Protein AF-A0A9W8J2U6-F1 (afdb_monomer_lite)

pLDDT: mean 87.07, std 14.56, range [34.88, 97.56]

Sequence (262 aa):
MNTYRDLSFVVPAQVRQVQDIKKTFIYADSLAVATKIENFLYGCCPDNLRYTGFIRPYSAAFSVTYRTNVMDHFRRGTVRVLICTDAAGMGCNIPDIDVMVQWKLPSSVSSWVQRAGCAARDPDRAGLAVLLAERSVYEADLVKHMEVLAASNEETGGSSGKPKKGGVRQSPTYPKATKEYAKARGALRGGYDKNNDNSNERVDVPLDLAALDEGLYTLVQTGTCRREVLTNIFKNSPPEPTVPCCDNCDATLLELTHPERR

Structure (mmCIF, N/CA/C/O backbone):
data_AF-A0A9W8J2U6-F1
#
_entry.id   AF-A0A9W8J2U6-F1
#
loop_
_atom_site.group_PDB
_atom_site.id
_atom_site.type_symbol
_atom_site.label_atom_id
_atom_site.label_alt_id
_atom_site.label_comp_id
_atom_site.label_asym_id
_atom_site.label_entity_id
_atom_site.label_seq_id
_atom_site.pdbx_PDB_ins_code
_atom_site.Cartn_x
_atom_site.Cartn_y
_atom_site.Cartn_z
_atom_site.occupancy
_atom_site.B_iso_or_equiv
_atom_site.auth_seq_id
_atom_site.auth_comp_id
_atom_site.auth_asym_id
_atom_site.auth_atom_id
_atom_site.pdbx_PDB_model_num
ATOM 1 N N . MET A 1 1 ? -4.029 8.736 -8.428 1.00 59.59 1 MET A N 1
ATOM 2 C CA . MET A 1 1 ? -5.025 8.050 -7.574 1.00 59.59 1 MET A CA 1
ATOM 3 C C . MET A 1 1 ? -5.834 9.128 -6.853 1.00 59.59 1 MET A C 1
ATOM 5 O O . MET A 1 1 ? -5.339 9.711 -5.897 1.00 59.59 1 MET A O 1
ATOM 9 N N . ASN A 1 2 ? -7.005 9.507 -7.385 1.00 58.88 2 ASN A N 1
ATOM 10 C CA . ASN A 1 2 ? -7.753 10.690 -6.903 1.00 58.88 2 ASN A CA 1
ATOM 11 C C . ASN A 1 2 ? -8.916 10.340 -5.964 1.00 58.88 2 ASN A C 1
ATOM 13 O O . ASN A 1 2 ? -9.562 11.232 -5.421 1.00 58.88 2 ASN A O 1
ATOM 17 N N . THR A 1 3 ? -9.174 9.050 -5.759 1.00 81.75 3 THR A N 1
ATOM 18 C CA . THR A 1 3 ? -10.225 8.550 -4.873 1.00 81.75 3 THR A CA 1
ATOM 19 C C . THR A 1 3 ? -9.623 7.577 -3.873 1.00 81.75 3 THR A C 1
ATOM 21 O O . THR A 1 3 ? -8.764 6.790 -4.250 1.00 81.75 3 THR A O 1
ATOM 24 N N . TYR A 1 4 ? -10.120 7.561 -2.638 1.00 92.50 4 TYR A N 1
ATOM 25 C CA . TYR A 1 4 ? -9.707 6.607 -1.596 1.00 92.50 4 TYR A CA 1
ATOM 26 C C . TYR A 1 4 ? -10.311 5.205 -1.768 1.00 92.50 4 TYR A C 1
ATOM 28 O O . TYR A 1 4 ? -10.160 4.358 -0.898 1.00 92.50 4 TYR A O 1
ATOM 36 N N . ARG A 1 5 ? -10.980 4.951 -2.898 1.00 92.00 5 ARG A N 1
ATOM 37 C CA . ARG A 1 5 ? -11.695 3.706 -3.204 1.00 92.00 5 ARG A CA 1
ATOM 38 C C . ARG A 1 5 ? -10.830 2.453 -3.116 1.00 92.00 5 ARG A C 1
ATOM 40 O O . ARG A 1 5 ? -11.331 1.416 -2.691 1.00 92.00 5 ARG A O 1
ATOM 47 N N . ASP A 1 6 ? -9.544 2.574 -3.425 1.00 92.56 6 ASP A N 1
ATOM 48 C CA . ASP A 1 6 ? -8.584 1.472 -3.327 1.00 92.56 6 ASP A CA 1
ATOM 49 C C . ASP A 1 6 ? -8.323 1.023 -1.876 1.00 92.56 6 ASP A C 1
ATOM 51 O O . ASP A 1 6 ? -7.716 -0.012 -1.653 1.00 92.56 6 ASP A O 1
ATOM 55 N N . LEU A 1 7 ? -8.819 1.766 -0.878 1.00 95.25 7 LEU A N 1
ATOM 56 C CA . LEU A 1 7 ? -8.807 1.384 0.539 1.00 95.25 7 LEU A CA 1
ATOM 57 C C . LEU A 1 7 ? -10.123 0.746 1.007 1.00 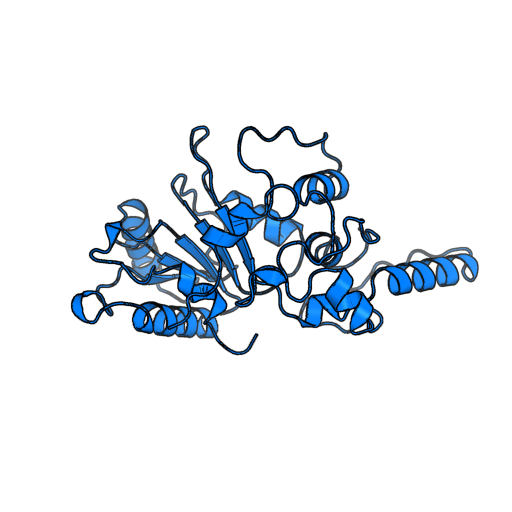95.25 7 LEU A C 1
ATOM 59 O O . LEU A 1 7 ? -10.250 0.423 2.184 1.00 95.25 7 LEU A O 1
ATOM 63 N N . SER A 1 8 ? -11.119 0.579 0.132 1.00 94.00 8 SER A N 1
ATOM 64 C CA . SER A 1 8 ? -12.438 0.048 0.523 1.00 94.00 8 SER A CA 1
ATOM 65 C C . SER A 1 8 ? -12.367 -1.348 1.149 1.00 94.00 8 SER A C 1
ATOM 67 O O . SER A 1 8 ? -13.156 -1.637 2.042 1.00 94.00 8 SER A O 1
ATOM 69 N N . PHE A 1 9 ? -11.382 -2.168 0.767 1.00 94.50 9 PHE A N 1
ATOM 70 C CA . PHE A 1 9 ? -11.160 -3.499 1.341 1.00 94.50 9 PHE A CA 1
ATOM 71 C C . PHE A 1 9 ? -10.816 -3.476 2.844 1.00 94.50 9 PHE A C 1
ATOM 73 O O . PHE A 1 9 ? -10.978 -4.484 3.528 1.00 94.50 9 PHE A O 1
ATOM 80 N N . VAL A 1 10 ? -10.349 -2.338 3.382 1.00 96.00 10 VAL A N 1
ATOM 81 C CA . VAL A 1 10 ? -9.989 -2.204 4.806 1.00 96.00 10 VAL A CA 1
ATOM 82 C C . VAL A 1 10 ? -11.210 -2.374 5.709 1.00 96.00 10 VAL A C 1
ATOM 84 O O . VAL A 1 10 ? -11.094 -2.920 6.803 1.00 96.00 10 VAL A O 1
ATOM 87 N N . VAL A 1 11 ? -12.382 -1.914 5.265 1.00 94.69 11 VAL A N 1
ATOM 88 C CA . VAL A 1 11 ? -13.653 -2.083 5.979 1.00 94.69 11 VAL A CA 1
ATOM 89 C C . VAL A 1 11 ? -14.558 -2.938 5.098 1.00 94.69 11 VAL A C 1
ATOM 91 O O . VAL A 1 11 ? -15.192 -2.366 4.222 1.00 94.69 11 VAL A O 1
ATOM 94 N N . PRO A 1 12 ? -14.655 -4.264 5.297 1.00 90.19 12 PRO A N 1
ATOM 95 C CA . PRO A 1 12 ? -15.428 -5.151 4.419 1.00 90.19 12 PRO A CA 1
ATOM 96 C C . PRO A 1 12 ? -16.919 -4.789 4.327 1.00 90.19 12 PRO A C 1
ATOM 98 O O . PRO A 1 12 ? -17.499 -4.297 5.298 1.00 90.19 12 PRO A O 1
ATOM 101 N N . ALA A 1 13 ? -17.576 -5.068 3.191 1.00 86.38 13 ALA A N 1
ATOM 102 C CA . ALA A 1 13 ? -18.994 -4.706 2.978 1.00 86.38 13 ALA A CA 1
ATOM 103 C C . ALA A 1 13 ? -19.953 -5.341 3.991 1.00 86.38 13 ALA A C 1
ATOM 105 O O . ALA A 1 13 ? -21.010 -4.791 4.289 1.00 86.38 13 ALA A O 1
ATOM 106 N N . GLN A 1 14 ? -19.584 -6.506 4.516 1.00 85.50 14 GLN A N 1
ATOM 107 C CA . GLN A 1 14 ? -20.422 -7.330 5.386 1.00 85.50 14 GLN A CA 1
ATOM 108 C C . GLN A 1 14 ? -20.093 -7.138 6.875 1.00 85.50 14 GLN A C 1
ATOM 110 O O . GLN A 1 14 ? -20.433 -7.997 7.686 1.00 85.50 14 GLN A O 1
ATOM 115 N N . VAL A 1 15 ? -19.427 -6.036 7.242 1.00 91.38 15 VAL A N 1
ATOM 116 C CA . VAL A 1 15 ? -19.082 -5.729 8.636 1.00 91.38 15 VAL A CA 1
ATOM 117 C C . VAL A 1 15 ? -20.346 -5.607 9.499 1.00 91.38 15 VAL A C 1
ATOM 119 O O . VAL A 1 15 ? -21.244 -4.818 9.204 1.00 91.38 15 VAL A O 1
ATOM 122 N N . ARG A 1 16 ? -20.425 -6.391 10.580 1.00 91.44 16 ARG A N 1
ATOM 123 C CA . ARG A 1 16 ? -21.541 -6.360 11.548 1.00 91.44 16 ARG A CA 1
ATOM 124 C C . ARG A 1 16 ? -21.118 -5.718 12.860 1.00 91.44 16 ARG A C 1
ATOM 126 O O . ARG A 1 16 ? -21.908 -5.037 13.509 1.00 91.44 16 ARG A O 1
ATOM 133 N N . GLN A 1 17 ? -19.859 -5.914 13.226 1.00 93.56 17 GLN A N 1
ATOM 134 C CA . GLN A 1 17 ? -19.241 -5.385 14.431 1.00 93.56 17 GLN A CA 1
ATOM 135 C C . GLN A 1 17 ? -17.803 -4.955 14.143 1.00 93.56 17 GLN A C 1
ATOM 137 O O . GLN A 1 17 ? -17.158 -5.427 13.210 1.00 93.56 17 GLN A O 1
ATOM 142 N N . VAL A 1 18 ? -17.270 -4.087 15.001 1.00 93.50 18 VAL A N 1
ATOM 143 C CA . VAL A 1 18 ? -15.900 -3.567 14.886 1.00 93.50 18 VAL A CA 1
ATOM 144 C C . VAL A 1 18 ? -14.860 -4.694 14.804 1.00 93.50 18 VAL A C 1
ATOM 146 O O . VAL A 1 18 ? -13.886 -4.571 14.070 1.00 93.50 18 VAL A O 1
ATOM 149 N N . GLN A 1 19 ? -15.080 -5.813 15.499 1.00 94.12 19 GLN A N 1
ATOM 150 C CA . GLN A 1 19 ? -14.126 -6.925 15.531 1.00 94.12 19 GLN A CA 1
ATOM 151 C C . GLN A 1 19 ? -14.025 -7.723 14.226 1.00 94.12 19 GLN A C 1
ATOM 153 O O . GLN A 1 19 ? -13.044 -8.441 14.051 1.00 94.12 19 GLN A O 1
ATOM 158 N N . ASP A 1 20 ? -14.966 -7.560 13.292 1.00 93.50 20 ASP A N 1
ATOM 159 C CA . ASP A 1 20 ? -14.866 -8.183 11.965 1.00 93.50 20 ASP A CA 1
ATOM 160 C C . ASP A 1 20 ? -13.797 -7.486 11.094 1.00 93.50 20 ASP A C 1
ATOM 162 O O . ASP A 1 20 ? -13.362 -8.016 10.072 1.00 93.50 20 ASP A O 1
ATOM 166 N N . ILE A 1 21 ? -13.359 -6.285 11.491 1.00 95.06 21 ILE A N 1
ATOM 167 C CA . ILE A 1 21 ? -12.344 -5.500 10.787 1.00 95.06 21 ILE A CA 1
ATOM 168 C C . ILE A 1 21 ? -10.960 -5.950 11.246 1.00 95.06 21 ILE A C 1
ATOM 170 O O . ILE A 1 21 ? -10.620 -5.867 12.429 1.00 95.06 21 ILE A O 1
ATOM 174 N N . LYS A 1 22 ? -10.116 -6.381 10.308 1.00 94.50 22 LYS A N 1
ATOM 175 C CA . LYS A 1 22 ? -8.717 -6.737 10.587 1.00 94.50 22 LYS A CA 1
ATOM 176 C C . LYS A 1 22 ? -7.951 -5.555 11.178 1.00 94.50 22 LYS A C 1
ATOM 178 O O . LYS A 1 22 ? -8.167 -4.405 10.783 1.00 94.50 22 LYS A O 1
ATOM 183 N N . LYS A 1 23 ? -7.046 -5.826 12.118 1.00 94.31 23 LYS A N 1
ATOM 184 C CA . LYS A 1 23 ? -6.244 -4.776 12.745 1.00 94.31 23 LYS A CA 1
ATOM 185 C C . LYS A 1 23 ? -5.276 -4.212 11.705 1.00 94.31 23 LYS A C 1
ATOM 187 O O . LYS A 1 23 ? -4.325 -4.876 11.301 1.00 94.31 23 LYS A O 1
ATOM 192 N N . THR A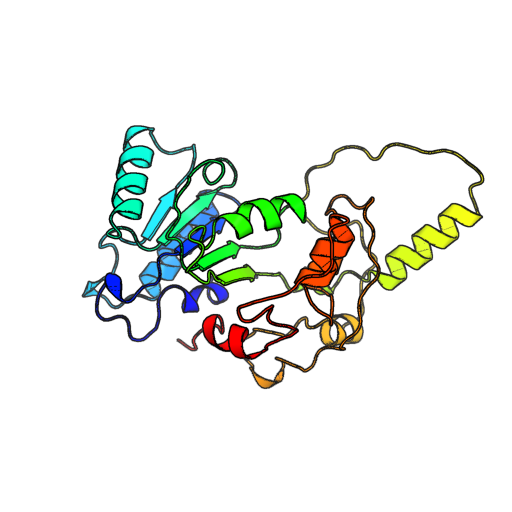 1 24 ? -5.566 -3.002 11.242 1.00 95.50 24 THR A N 1
ATOM 193 C CA . THR A 1 24 ? -4.966 -2.406 10.050 1.00 95.50 24 THR A CA 1
ATOM 194 C C . THR A 1 24 ? -4.193 -1.145 10.397 1.00 95.50 24 THR A C 1
ATOM 196 O O . THR A 1 24 ? -4.659 -0.281 11.142 1.00 95.50 24 THR A O 1
ATOM 199 N N . PHE A 1 25 ? -3.013 -1.021 9.809 1.00 93.31 25 PHE A N 1
ATOM 200 C CA . PHE A 1 25 ? -2.141 0.133 9.941 1.00 93.31 25 PHE A CA 1
ATOM 201 C C . PHE A 1 25 ? -1.959 0.775 8.566 1.00 93.31 25 PHE A C 1
ATOM 203 O O . PHE A 1 25 ? -1.466 0.125 7.652 1.00 93.31 25 PHE A O 1
ATOM 210 N N . ILE A 1 26 ? -2.366 2.032 8.396 1.00 95.50 26 ILE A N 1
ATOM 211 C CA . ILE A 1 26 ? -2.302 2.738 7.110 1.00 95.50 26 ILE A CA 1
ATOM 212 C C . ILE A 1 26 ? -1.280 3.867 7.209 1.00 95.50 26 ILE A C 1
ATOM 214 O O . ILE A 1 26 ? -1.444 4.758 8.034 1.00 95.50 26 ILE A O 1
ATOM 218 N N . TYR A 1 27 ? -0.255 3.875 6.364 1.00 94.56 27 TYR A N 1
ATOM 219 C CA . TYR A 1 27 ? 0.671 5.000 6.235 1.00 94.56 27 TYR A CA 1
ATOM 220 C C . TYR A 1 27 ? 0.160 5.995 5.195 1.00 94.56 27 TYR A C 1
ATOM 222 O O . TYR A 1 27 ? -0.145 5.607 4.071 1.00 94.56 27 TYR A O 1
ATOM 230 N N . ALA A 1 28 ? 0.091 7.272 5.569 1.00 93.62 28 ALA A N 1
ATOM 231 C CA . ALA A 1 28 ? -0.354 8.385 4.742 1.00 93.62 28 ALA A CA 1
ATOM 232 C C . ALA A 1 28 ? 0.657 9.545 4.772 1.00 93.62 28 ALA A C 1
ATOM 234 O O . ALA A 1 28 ? 1.229 9.865 5.811 1.00 93.62 28 ALA A O 1
ATOM 235 N N . ASP A 1 29 ? 0.803 10.252 3.650 1.00 89.81 29 ASP A N 1
ATOM 236 C CA . ASP A 1 29 ? 1.827 11.300 3.481 1.00 89.81 29 ASP A CA 1
ATOM 237 C C . ASP A 1 29 ? 1.632 12.549 4.355 1.00 89.81 29 ASP A C 1
ATOM 239 O O . ASP A 1 29 ? 2.524 13.387 4.478 1.00 89.81 29 ASP A O 1
ATOM 243 N N . SER A 1 30 ? 0.431 12.760 4.893 1.00 91.88 30 SER A N 1
ATOM 244 C CA . SER A 1 30 ? 0.121 13.938 5.706 1.00 91.88 30 SER A CA 1
ATOM 245 C C . SER A 1 30 ? -1.120 13.720 6.558 1.00 91.88 30 SER A C 1
ATOM 247 O O . SER A 1 30 ? -1.974 12.895 6.232 1.00 91.88 30 SER A O 1
ATOM 249 N N . LEU A 1 31 ? -1.266 14.530 7.609 1.00 92.12 31 LEU A N 1
ATOM 250 C CA . LEU A 1 31 ? -2.457 14.503 8.455 1.00 92.12 31 LEU A CA 1
ATOM 251 C C . LEU A 1 31 ? -3.733 14.823 7.659 1.00 92.12 31 LEU A C 1
ATOM 253 O O . LEU A 1 31 ? -4.753 14.174 7.854 1.00 92.12 31 LEU A O 1
ATOM 257 N N . ALA A 1 32 ? -3.663 15.755 6.704 1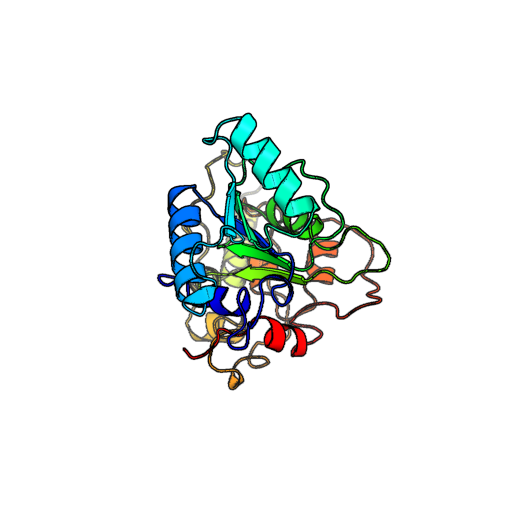.00 93.94 32 ALA A N 1
ATOM 258 C CA . ALA A 1 32 ? -4.797 16.078 5.841 1.00 93.94 32 ALA A CA 1
ATOM 259 C C . ALA A 1 32 ? -5.244 14.876 4.990 1.00 93.94 32 ALA A C 1
ATOM 261 O O . ALA A 1 32 ? -6.439 14.665 4.797 1.00 93.94 32 ALA A O 1
ATOM 262 N N . VAL A 1 33 ? -4.299 14.072 4.488 1.00 94.44 33 VAL A N 1
ATOM 263 C CA . VAL A 1 33 ? -4.617 12.822 3.780 1.00 94.44 33 VAL A CA 1
ATOM 264 C C . VAL A 1 33 ? -5.179 11.788 4.753 1.00 94.44 33 VAL A C 1
ATOM 266 O O . VAL A 1 33 ? -6.181 11.160 4.428 1.00 94.44 33 VAL A O 1
ATOM 269 N N . ALA A 1 34 ? -4.604 11.661 5.952 1.00 95.19 34 ALA A N 1
ATOM 270 C CA . ALA A 1 34 ? -5.087 10.735 6.972 1.00 95.19 34 ALA A CA 1
ATOM 271 C C . ALA A 1 34 ? -6.554 10.999 7.356 1.00 95.19 34 ALA A C 1
ATOM 273 O O . ALA A 1 34 ? -7.358 10.073 7.354 1.00 95.19 34 ALA A O 1
ATOM 274 N N . THR A 1 35 ? -6.935 12.259 7.584 1.00 94.81 35 THR A N 1
ATOM 275 C CA . THR A 1 35 ? -8.329 12.645 7.869 1.00 94.81 35 THR A CA 1
ATOM 276 C C . THR A 1 35 ? -9.267 12.346 6.698 1.00 94.81 35 THR A C 1
ATOM 278 O O . THR A 1 35 ? -10.408 11.931 6.891 1.00 94.81 35 THR A O 1
ATOM 281 N N . LYS A 1 36 ? -8.810 12.523 5.454 1.00 96.38 36 LYS A N 1
ATOM 282 C CA . LYS A 1 36 ? -9.623 12.179 4.279 1.00 96.38 36 LYS A CA 1
ATOM 283 C C . LYS A 1 36 ? -9.813 10.665 4.127 1.00 96.38 36 LYS A C 1
ATOM 285 O O . LYS A 1 36 ? -10.914 10.241 3.782 1.00 96.38 36 LYS A O 1
ATOM 290 N N . ILE A 1 37 ? -8.781 9.868 4.420 1.00 97.00 37 ILE A N 1
ATOM 291 C CA . ILE A 1 37 ? -8.882 8.403 4.484 1.00 97.00 37 ILE A CA 1
ATOM 292 C C . ILE A 1 37 ? -9.862 7.992 5.588 1.00 97.00 37 ILE A C 1
ATOM 294 O O . ILE A 1 37 ? -10.752 7.191 5.326 1.00 97.00 37 ILE A O 1
ATOM 298 N N . GLU A 1 38 ? -9.752 8.571 6.787 1.00 96.75 38 GLU A N 1
ATOM 299 C CA . GLU A 1 38 ? -10.669 8.313 7.908 1.00 96.75 38 GLU A CA 1
ATOM 300 C C . GLU A 1 38 ? -12.129 8.539 7.496 1.00 96.75 38 GLU A C 1
ATOM 302 O O . GLU A 1 38 ? -12.963 7.645 7.643 1.00 96.75 38 GLU A O 1
ATOM 307 N N . ASN A 1 39 ? -12.427 9.704 6.916 1.00 95.81 39 ASN A N 1
ATOM 308 C CA . ASN A 1 39 ? -13.773 10.039 6.456 1.00 95.81 39 ASN A CA 1
ATOM 309 C C . ASN A 1 39 ? -14.280 9.071 5.381 1.00 95.81 39 ASN A C 1
ATOM 311 O O . ASN A 1 39 ? -15.437 8.655 5.425 1.00 95.81 39 ASN A O 1
ATOM 315 N N . PHE A 1 40 ? -13.424 8.688 4.430 1.00 96.06 40 PHE A N 1
ATOM 316 C CA . PHE A 1 40 ? -13.785 7.713 3.405 1.00 96.06 40 PHE A CA 1
ATOM 317 C C . PHE A 1 40 ? -14.114 6.338 4.005 1.00 96.06 40 PHE A C 1
ATOM 319 O O . PHE A 1 40 ? -15.137 5.744 3.658 1.00 96.06 40 PHE A O 1
ATOM 326 N N . LEU A 1 41 ? -13.280 5.840 4.922 1.00 96.19 41 LEU A N 1
ATOM 327 C CA . LEU A 1 41 ? -13.481 4.531 5.539 1.00 96.19 41 LEU A CA 1
ATOM 328 C C . LEU A 1 41 ? -14.730 4.505 6.427 1.00 96.19 41 LEU A C 1
ATOM 330 O O . LEU A 1 41 ? -15.487 3.539 6.368 1.00 96.19 41 LEU A O 1
ATOM 334 N N . TYR A 1 42 ? -15.021 5.578 7.173 1.00 95.62 42 TYR A N 1
ATOM 335 C CA . TYR A 1 42 ? -16.311 5.695 7.863 1.00 95.62 42 TYR A CA 1
ATOM 336 C C . TYR A 1 42 ? -17.489 5.742 6.883 1.00 95.62 42 TYR A C 1
ATOM 338 O O . TYR A 1 42 ? -18.522 5.133 7.149 1.00 95.62 42 TYR A O 1
ATOM 346 N N . GLY A 1 43 ? -17.331 6.366 5.713 1.00 93.62 43 GLY A N 1
ATOM 347 C CA . GLY A 1 43 ? -18.325 6.303 4.638 1.00 93.62 43 GLY A CA 1
ATOM 348 C C . GLY A 1 43 ? -18.640 4.871 4.180 1.00 93.62 43 GLY A C 1
ATOM 349 O O . GLY A 1 43 ? -19.787 4.581 3.842 1.00 93.62 43 GLY A O 1
ATOM 350 N N . CYS A 1 44 ? -17.664 3.960 4.255 1.00 92.75 44 CYS A N 1
ATOM 351 C CA . CYS A 1 44 ? -17.831 2.534 3.951 1.00 92.75 44 CYS A CA 1
ATOM 352 C C . CYS A 1 44 ? -18.521 1.737 5.077 1.00 92.75 44 CYS A C 1
ATOM 354 O O . CYS A 1 44 ? -18.860 0.571 4.887 1.00 92.75 44 CYS A O 1
ATOM 356 N N . CYS A 1 45 ? -18.728 2.322 6.255 1.00 92.50 45 CYS A N 1
ATOM 357 C CA . CYS A 1 45 ? -19.344 1.630 7.385 1.00 92.50 45 CYS A CA 1
ATOM 358 C C . CYS A 1 45 ? -20.877 1.715 7.334 1.00 92.50 45 CYS A C 1
ATOM 360 O O . CYS A 1 45 ? -21.402 2.736 6.874 1.00 92.50 45 CYS A O 1
ATOM 362 N N . PRO A 1 46 ? -21.598 0.713 7.873 1.00 91.50 46 PRO A N 1
ATOM 363 C CA . PRO A 1 46 ? -23.021 0.847 8.166 1.00 91.50 46 PRO A CA 1
ATOM 364 C C . PRO A 1 46 ? -23.245 1.925 9.236 1.00 91.50 46 PRO A C 1
ATOM 366 O O . PRO A 1 46 ? -22.368 2.180 10.069 1.00 91.50 46 PRO A O 1
ATOM 369 N N . ASP A 1 47 ? -24.423 2.553 9.226 1.00 91.25 47 ASP A N 1
ATOM 370 C CA . ASP A 1 47 ? -24.712 3.744 10.038 1.00 91.25 47 ASP A CA 1
ATOM 371 C C . ASP A 1 47 ? -24.470 3.542 11.539 1.00 91.25 47 ASP A C 1
ATOM 373 O O . ASP A 1 47 ? -23.968 4.443 12.207 1.00 91.25 47 ASP A O 1
ATOM 377 N N . ASN A 1 48 ? -24.729 2.342 12.063 1.00 91.31 48 ASN A N 1
ATOM 378 C CA . ASN A 1 48 ? -24.541 2.009 13.477 1.00 91.31 48 ASN A CA 1
ATOM 379 C C . ASN A 1 48 ? -23.069 1.915 13.919 1.00 91.31 48 ASN A C 1
ATOM 381 O O . ASN A 1 48 ? -22.799 1.914 15.118 1.00 91.31 48 ASN A O 1
ATOM 385 N N . LEU A 1 49 ? -22.121 1.802 12.983 1.00 92.25 49 LEU A N 1
ATOM 386 C CA . LEU A 1 49 ? -20.686 1.740 13.281 1.00 92.25 49 LEU A CA 1
ATOM 387 C C . LEU A 1 49 ? -19.964 3.053 12.961 1.00 92.25 49 LEU A C 1
ATOM 389 O O . LEU A 1 49 ? -18.845 3.269 13.438 1.00 92.25 49 LEU A O 1
ATOM 393 N N . ARG A 1 50 ? -20.582 3.950 12.187 1.00 91.94 50 ARG A N 1
ATOM 394 C CA . ARG A 1 50 ? -19.974 5.224 11.789 1.00 91.94 50 ARG A CA 1
ATOM 395 C C . ARG A 1 50 ? -19.563 6.047 13.009 1.00 91.94 50 ARG A C 1
ATOM 397 O O . ARG A 1 50 ? -20.325 6.216 13.953 1.00 91.94 50 ARG A O 1
ATOM 404 N N . TYR A 1 51 ? -18.331 6.551 12.982 1.00 90.50 51 TYR A N 1
ATOM 405 C CA . TYR A 1 51 ? -17.760 7.445 13.995 1.00 90.50 51 TYR A CA 1
ATOM 406 C C . TYR A 1 51 ? -17.737 6.908 15.437 1.00 90.50 51 TYR A C 1
ATOM 408 O O . TYR A 1 51 ? -17.481 7.665 16.371 1.00 90.50 51 TYR A O 1
ATOM 416 N N . THR A 1 52 ? -17.884 5.593 15.630 1.00 92.00 52 THR A N 1
ATOM 417 C CA . THR A 1 52 ? -17.736 4.932 16.946 1.00 92.00 52 THR A CA 1
ATOM 418 C C . THR A 1 52 ? -16.288 4.912 17.452 1.00 92.00 52 THR A C 1
ATOM 420 O O . THR A 1 52 ? -16.023 4.555 18.598 1.00 92.00 52 THR A O 1
ATOM 423 N N . GLY A 1 53 ? -15.334 5.349 16.625 1.00 94.12 53 GLY A N 1
ATOM 424 C CA . GLY A 1 53 ? -13.966 5.629 17.041 1.00 94.12 53 GLY A CA 1
ATOM 425 C C . GLY A 1 53 ? -12.961 4.512 16.811 1.00 94.12 53 GLY A C 1
ATOM 426 O O . GLY A 1 53 ? -11.838 4.633 17.295 1.00 94.12 53 GLY A O 1
ATOM 427 N N . PHE A 1 54 ? -13.326 3.462 16.069 1.00 96.12 54 PHE A N 1
ATOM 428 C CA . PHE A 1 54 ? -12.406 2.370 15.745 1.00 96.12 54 PHE A CA 1
ATOM 429 C C . PHE A 1 54 ? -11.425 2.694 14.605 1.00 96.12 54 PHE A C 1
ATOM 431 O O . PHE A 1 54 ? -10.482 1.933 14.385 1.00 96.12 54 PHE A O 1
ATOM 438 N N . ILE A 1 55 ? -11.634 3.804 13.892 1.00 97.56 55 ILE A N 1
ATOM 439 C CA . ILE A 1 55 ? -10.693 4.381 12.925 1.00 97.56 55 ILE A CA 1
ATOM 440 C C . ILE A 1 55 ? -10.157 5.668 13.533 1.00 97.56 55 ILE A C 1
ATOM 442 O O . ILE A 1 55 ? -10.954 6.523 13.934 1.00 97.56 55 ILE A O 1
ATOM 446 N N . ARG A 1 56 ? -8.830 5.796 13.638 1.00 96.31 56 ARG A N 1
ATOM 447 C CA . ARG A 1 56 ? -8.190 6.982 14.219 1.00 96.31 56 ARG A CA 1
ATOM 448 C C . ARG A 1 56 ? -6.956 7.426 13.430 1.00 96.31 56 ARG A C 1
ATOM 450 O O . ARG A 1 56 ? -6.107 6.588 13.116 1.00 96.31 56 ARG A O 1
ATOM 457 N N . PRO A 1 57 ? -6.807 8.731 13.147 1.00 95.31 57 PRO A N 1
ATOM 458 C CA . PRO A 1 57 ? -5.557 9.280 12.653 1.00 95.31 57 PRO A CA 1
ATOM 459 C C . PRO A 1 57 ? -4.520 9.323 13.781 1.00 95.31 57 PRO A C 1
ATOM 461 O O . PRO A 1 57 ? -4.847 9.490 14.953 1.00 95.31 57 PRO A O 1
ATOM 464 N N . TYR A 1 58 ? -3.247 9.197 13.430 1.00 92.56 58 TYR A N 1
ATOM 465 C CA . TYR A 1 58 ? -2.144 9.193 14.381 1.00 92.56 58 TYR A CA 1
ATOM 466 C C . TYR A 1 58 ? -0.935 9.917 13.783 1.00 92.56 58 TYR A C 1
ATOM 468 O O . TYR A 1 58 ? -0.394 9.564 12.743 1.00 92.56 58 TYR A O 1
ATOM 476 N N . SER A 1 59 ? -0.527 11.007 14.418 1.00 91.62 59 SER A N 1
ATOM 477 C CA . SER A 1 59 ? 0.482 11.927 13.894 1.00 91.62 59 SER A CA 1
ATOM 478 C C . SER A 1 59 ? 1.143 12.665 15.047 1.00 91.62 59 SER A C 1
ATOM 480 O O . SER A 1 59 ? 0.506 12.903 16.074 1.00 91.62 59 SER A O 1
ATOM 482 N N . ALA A 1 60 ? 2.392 13.089 14.856 1.00 89.44 60 ALA A N 1
ATOM 483 C CA . ALA A 1 60 ? 3.124 13.919 15.812 1.00 89.44 60 ALA A CA 1
ATOM 484 C C . ALA A 1 60 ? 2.432 15.266 16.109 1.00 89.44 60 ALA A C 1
ATOM 486 O O . ALA A 1 60 ? 2.700 15.870 17.141 1.00 89.44 60 ALA A O 1
ATOM 487 N N . ALA A 1 61 ? 1.523 15.713 15.235 1.00 90.88 61 ALA A N 1
ATOM 488 C CA . ALA A 1 61 ? 0.715 16.913 15.446 1.00 90.88 61 ALA A CA 1
ATOM 489 C C . ALA A 1 61 ? -0.325 16.771 16.578 1.00 90.88 61 ALA A C 1
ATOM 491 O O . ALA A 1 61 ? -0.820 17.777 17.077 1.00 90.88 61 ALA A O 1
ATOM 492 N N . PHE A 1 62 ? -0.673 15.544 16.982 1.00 91.75 62 PHE A N 1
ATOM 493 C CA . PHE A 1 62 ? -1.578 15.317 18.107 1.00 91.75 62 PHE A CA 1
ATOM 494 C C . PHE A 1 62 ? -0.838 15.337 19.447 1.00 91.75 62 PHE A C 1
ATOM 496 O O . PHE A 1 62 ? 0.339 14.973 19.545 1.00 91.75 62 PHE A O 1
ATOM 503 N N . SER A 1 63 ? -1.564 15.702 20.507 1.00 94.56 63 SER A N 1
ATOM 504 C CA . SER A 1 63 ? -1.026 15.722 21.868 1.00 94.56 63 SER A CA 1
ATOM 505 C C . SER A 1 63 ? -0.491 14.350 22.288 1.00 94.56 63 SER A C 1
ATOM 507 O O . SER A 1 63 ? -0.943 13.303 21.818 1.00 94.56 63 SER A O 1
ATOM 509 N N . VAL A 1 64 ? 0.477 14.350 23.207 1.00 91.69 64 VAL A N 1
ATOM 510 C CA . VAL A 1 64 ? 1.026 13.113 23.784 1.00 91.69 64 VAL A CA 1
ATOM 511 C C . VAL A 1 64 ? -0.097 12.263 24.381 1.00 91.69 64 VAL A C 1
ATOM 513 O O . VAL A 1 64 ? -0.195 11.088 24.055 1.00 91.69 64 VAL A O 1
ATOM 516 N N . THR A 1 65 ? -0.999 12.872 25.158 1.00 95.56 65 THR A N 1
ATOM 517 C CA . THR A 1 65 ? -2.151 12.190 25.766 1.00 95.56 65 THR A CA 1
ATOM 518 C C . THR A 1 65 ? -3.042 11.512 24.728 1.00 95.56 65 THR A C 1
ATOM 520 O O . THR A 1 65 ? -3.416 10.357 24.904 1.00 95.56 65 THR A O 1
ATOM 523 N N . TYR A 1 66 ? -3.348 12.193 23.618 1.00 94.69 66 TYR A N 1
ATOM 524 C CA . TYR A 1 66 ? -4.125 11.598 22.531 1.00 94.69 66 TYR A CA 1
ATOM 525 C C . TYR A 1 66 ? -3.411 10.380 21.943 1.00 94.69 66 TYR A C 1
ATOM 527 O O . TYR A 1 66 ? -4.013 9.315 21.812 1.00 94.69 66 TYR A O 1
ATOM 535 N N . ARG A 1 67 ? -2.120 10.527 21.618 1.00 92.50 67 ARG A N 1
ATOM 536 C CA . ARG A 1 67 ? -1.323 9.448 21.027 1.00 92.50 67 ARG A CA 1
ATOM 537 C C . ARG A 1 67 ? -1.242 8.237 21.955 1.00 92.50 67 ARG A C 1
ATOM 539 O O . ARG A 1 67 ? -1.481 7.125 21.497 1.00 92.50 67 ARG A O 1
ATOM 546 N N . THR A 1 68 ? -0.984 8.448 23.244 1.00 92.00 68 THR A N 1
ATOM 547 C CA . THR A 1 68 ? -0.965 7.378 24.250 1.00 92.00 68 THR A CA 1
ATOM 548 C C . THR A 1 68 ? -2.307 6.651 24.307 1.00 92.00 68 THR A C 1
ATOM 550 O O . THR A 1 68 ? -2.348 5.437 24.123 1.00 92.00 68 THR A O 1
ATOM 553 N N . ASN A 1 69 ? -3.413 7.388 24.444 1.00 94.81 69 ASN A N 1
ATOM 554 C CA . ASN A 1 69 ? -4.745 6.793 24.552 1.00 94.81 69 ASN A CA 1
ATOM 555 C C . ASN A 1 69 ? -5.129 6.000 23.296 1.00 94.81 69 ASN A C 1
ATOM 557 O O . ASN A 1 69 ? -5.580 4.861 23.392 1.00 94.81 69 ASN A O 1
ATOM 561 N N . VAL A 1 70 ? -4.940 6.576 22.105 1.00 94.31 70 VAL A N 1
ATOM 562 C CA . VAL A 1 70 ? -5.269 5.899 20.841 1.00 94.31 70 VAL A CA 1
ATOM 563 C C . VAL A 1 70 ? -4.415 4.651 20.647 1.00 94.31 70 VAL A C 1
ATOM 565 O O . VAL A 1 70 ? -4.938 3.622 20.226 1.00 94.31 70 VAL A O 1
ATOM 568 N N . MET A 1 71 ? -3.126 4.713 20.986 1.00 91.94 71 MET A N 1
ATOM 569 C CA . MET A 1 71 ? -2.238 3.559 20.901 1.00 91.94 71 MET A CA 1
ATOM 570 C C . MET A 1 71 ? -2.675 2.437 21.849 1.00 91.94 71 MET A C 1
ATOM 572 O O . MET A 1 71 ? -2.702 1.273 21.454 1.00 91.94 71 MET A O 1
ATOM 576 N N . ASP A 1 72 ? -3.079 2.769 23.074 1.00 93.25 72 ASP A N 1
ATOM 577 C CA . ASP A 1 72 ? -3.580 1.782 24.032 1.00 93.25 72 ASP A CA 1
ATOM 578 C C . ASP A 1 72 ? -4.907 1.164 23.578 1.00 93.25 72 ASP A C 1
ATOM 580 O O . ASP A 1 72 ? -5.093 -0.050 23.675 1.00 93.25 72 ASP A O 1
ATOM 584 N N . HIS A 1 73 ? -5.803 1.963 22.999 1.00 94.88 73 HIS A N 1
ATOM 585 C CA . HIS A 1 73 ? -7.028 1.464 22.375 1.00 94.88 73 HIS A CA 1
ATOM 586 C C . HIS A 1 73 ? -6.759 0.589 21.145 1.00 94.88 73 HIS A C 1
ATOM 588 O O . HIS A 1 73 ? -7.474 -0.390 20.922 1.00 94.88 73 HIS A O 1
ATOM 594 N N . PHE A 1 74 ? -5.725 0.899 20.361 1.00 93.69 74 PHE A N 1
ATOM 595 C CA . PHE A 1 74 ? -5.305 0.061 19.242 1.00 93.69 74 PHE A CA 1
ATOM 596 C C . PHE A 1 74 ? -4.750 -1.270 19.744 1.00 93.69 74 PHE A C 1
ATOM 598 O O . PHE A 1 74 ? -5.185 -2.325 19.295 1.00 93.69 74 PHE A O 1
ATOM 605 N N . ARG A 1 75 ? -3.863 -1.261 20.747 1.00 91.38 75 ARG A N 1
ATOM 606 C CA . ARG A 1 75 ? -3.347 -2.486 21.388 1.00 91.38 75 ARG A CA 1
ATOM 607 C C . ARG A 1 75 ? -4.467 -3.378 21.923 1.00 91.38 75 ARG A C 1
ATOM 609 O O . ARG A 1 75 ? -4.429 -4.575 21.684 1.00 91.38 75 ARG A O 1
ATOM 616 N N . ARG A 1 76 ? -5.488 -2.796 22.560 1.00 92.81 76 ARG A N 1
ATOM 617 C CA . ARG A 1 76 ? -6.672 -3.515 23.073 1.00 92.81 76 ARG A CA 1
ATOM 618 C C . ARG A 1 76 ? -7.646 -3.984 21.983 1.00 92.81 76 ARG A C 1
ATOM 620 O O . ARG A 1 76 ? -8.583 -4.711 22.292 1.00 92.81 76 ARG A O 1
ATOM 627 N N . GLY A 1 77 ? -7.475 -3.542 20.737 1.00 92.62 77 GLY A N 1
ATOM 628 C CA . GLY A 1 77 ? -8.352 -3.891 19.620 1.00 92.62 77 GLY A CA 1
ATOM 629 C C . GLY A 1 77 ? -9.689 -3.145 19.599 1.00 92.62 77 GLY A C 1
ATOM 630 O O . GLY A 1 77 ? -10.587 -3.554 18.871 1.00 92.62 77 GLY A O 1
ATOM 631 N N . THR A 1 78 ? -9.852 -2.062 20.369 1.00 94.75 78 THR A N 1
ATOM 632 C CA . THR A 1 78 ? -11.032 -1.181 20.255 1.00 94.75 78 THR A CA 1
ATOM 633 C C . THR A 1 78 ? -10.876 -0.190 19.103 1.00 94.75 78 THR A C 1
ATOM 635 O O . THR A 1 78 ? -11.848 0.134 18.429 1.00 94.75 78 THR A O 1
ATOM 638 N N . VAL A 1 79 ? -9.644 0.262 18.840 1.00 96.25 79 VAL A N 1
ATOM 639 C CA . VAL A 1 79 ? -9.273 0.860 17.549 1.00 96.25 79 VAL A CA 1
ATOM 640 C C . VAL A 1 79 ? -8.769 -0.267 16.658 1.00 96.25 79 VAL A C 1
ATOM 642 O O . VAL A 1 79 ? -7.877 -1.015 17.052 1.00 96.25 79 VAL A O 1
ATOM 645 N N . ARG A 1 80 ? -9.354 -0.399 15.468 1.00 96.44 80 ARG A N 1
ATOM 646 C CA . ARG A 1 80 ? -9.002 -1.431 14.483 1.00 96.44 80 ARG A CA 1
ATOM 647 C C . ARG A 1 80 ? -8.196 -0.874 13.327 1.00 96.44 80 ARG A C 1
ATOM 649 O O . ARG A 1 80 ? -7.412 -1.614 12.756 1.00 96.44 80 ARG A O 1
ATOM 656 N N . VAL A 1 81 ? -8.352 0.409 13.001 1.00 97.06 81 VAL A N 1
ATOM 657 C CA . VAL A 1 81 ? -7.632 1.055 11.900 1.00 97.06 81 VAL A CA 1
ATOM 658 C C . VAL A 1 81 ? -6.903 2.288 12.418 1.00 97.06 81 VAL A C 1
ATOM 660 O O . VAL A 1 81 ? -7.532 3.244 12.876 1.00 97.06 81 VAL A O 1
ATOM 663 N N . LEU A 1 82 ? -5.576 2.274 12.330 1.00 95.19 82 LEU A N 1
ATOM 664 C CA . LEU A 1 82 ? -4.733 3.413 12.684 1.00 95.19 82 LEU A CA 1
ATOM 665 C C . LEU A 1 82 ? -4.131 4.022 11.416 1.00 95.19 82 LEU A C 1
ATOM 667 O O . LEU A 1 82 ? -3.469 3.319 10.656 1.00 95.19 82 LEU A O 1
ATOM 671 N N . ILE A 1 83 ? -4.358 5.316 11.178 1.00 96.00 83 ILE A N 1
ATOM 672 C CA . ILE A 1 83 ? -3.877 6.015 9.977 1.00 96.00 83 ILE A CA 1
ATOM 673 C C . ILE A 1 83 ? -2.735 6.949 10.370 1.00 96.00 83 ILE A C 1
ATOM 675 O O . ILE A 1 83 ? -2.954 8.029 10.919 1.00 96.00 83 ILE A O 1
ATOM 679 N N . CYS A 1 84 ? -1.510 6.522 10.104 1.00 91.56 84 CYS A N 1
ATOM 680 C CA . CYS A 1 84 ? -0.288 7.152 10.568 1.00 91.56 84 CYS A CA 1
ATOM 681 C C . CYS A 1 84 ? 0.391 8.005 9.502 1.00 91.56 84 CYS A C 1
ATOM 683 O O . CYS A 1 84 ? 0.382 7.669 8.322 1.00 91.56 84 CYS A O 1
ATOM 685 N N . THR A 1 85 ? 1.071 9.065 9.932 1.00 89.62 85 THR A N 1
ATOM 686 C CA . THR A 1 85 ? 2.091 9.744 9.117 1.00 89.62 85 THR A CA 1
ATOM 687 C C . THR A 1 85 ? 3.493 9.232 9.458 1.00 89.62 85 THR A C 1
ATOM 689 O O . THR A 1 85 ? 3.717 8.691 10.545 1.00 89.62 85 THR A O 1
ATOM 692 N N . ASP A 1 86 ? 4.452 9.409 8.544 1.00 73.44 86 ASP A N 1
ATOM 693 C CA . ASP A 1 86 ? 5.829 8.884 8.644 1.00 73.44 86 ASP A CA 1
ATOM 694 C C . ASP A 1 86 ? 6.519 9.173 9.985 1.00 73.44 86 ASP A C 1
ATOM 696 O O . ASP A 1 86 ? 7.156 8.294 10.564 1.00 73.44 86 ASP A O 1
ATOM 700 N N . ALA A 1 87 ? 6.330 10.377 10.532 1.00 58.59 87 ALA A N 1
ATOM 701 C CA . ALA A 1 87 ? 6.925 10.791 11.804 1.00 58.59 87 ALA A CA 1
ATOM 702 C C . ALA A 1 87 ? 6.349 10.062 13.036 1.00 58.59 87 ALA A C 1
ATOM 704 O O . ALA A 1 87 ? 6.914 10.161 14.121 1.00 58.59 87 ALA A O 1
ATOM 705 N N . ALA A 1 88 ? 5.219 9.366 12.898 1.00 58.00 88 ALA A N 1
ATOM 706 C CA . ALA A 1 88 ? 4.490 8.774 14.015 1.00 58.00 88 ALA A CA 1
ATOM 707 C C . ALA A 1 88 ? 4.484 7.235 13.996 1.00 58.00 88 ALA A C 1
ATOM 709 O O . ALA A 1 88 ? 4.380 6.618 15.053 1.00 58.00 88 ALA A O 1
ATOM 710 N N . GLY A 1 89 ? 4.622 6.603 12.825 1.00 57.12 89 GLY A N 1
ATOM 711 C CA . GLY A 1 89 ? 4.618 5.138 12.713 1.00 57.12 89 GLY A CA 1
ATOM 712 C C . GLY A 1 89 ? 5.937 4.458 13.108 1.00 57.12 89 GLY A C 1
ATOM 713 O O . GLY A 1 89 ? 5.938 3.273 13.435 1.00 57.12 89 GLY A O 1
ATOM 714 N N . MET A 1 90 ? 7.061 5.181 13.098 1.00 59.28 90 MET A N 1
ATOM 715 C CA . MET A 1 90 ? 8.361 4.632 13.496 1.00 59.28 90 MET A CA 1
ATOM 716 C C . MET A 1 90 ? 8.416 4.431 15.019 1.00 59.28 90 MET A C 1
ATOM 718 O O . MET A 1 90 ? 8.338 5.390 15.779 1.00 59.28 90 MET A O 1
ATOM 722 N N . GLY A 1 91 ? 8.557 3.179 15.468 1.00 57.41 91 GLY A N 1
ATOM 723 C CA . GLY A 1 91 ? 8.812 2.842 16.878 1.00 57.41 91 GLY A CA 1
ATOM 724 C C . GLY A 1 91 ? 7.636 2.239 17.653 1.00 57.41 91 GLY A C 1
ATOM 725 O O . GLY A 1 91 ? 7.800 1.870 18.814 1.00 57.41 91 GLY A O 1
ATOM 726 N N . CYS A 1 92 ? 6.466 2.070 17.035 1.00 65.44 92 CYS A N 1
ATOM 727 C CA . CYS A 1 92 ? 5.359 1.366 17.680 1.00 65.44 92 CYS A CA 1
ATOM 728 C C . CYS A 1 92 ? 5.538 -0.150 17.504 1.00 65.44 92 CYS A C 1
ATOM 730 O O . CYS A 1 92 ? 5.199 -0.703 16.462 1.00 65.44 92 CYS A O 1
ATOM 732 N N . ASN A 1 93 ? 6.099 -0.830 18.510 1.00 69.38 93 ASN A N 1
ATOM 733 C CA . ASN A 1 93 ? 6.156 -2.293 18.527 1.00 69.38 93 ASN A CA 1
ATOM 734 C C . ASN A 1 93 ? 4.762 -2.862 18.824 1.00 69.38 93 ASN A C 1
ATOM 736 O O . ASN A 1 93 ? 4.371 -2.977 19.986 1.00 69.38 93 ASN A O 1
ATOM 740 N N . ILE A 1 94 ? 3.995 -3.144 17.774 1.00 75.88 94 ILE A N 1
ATOM 741 C CA . ILE A 1 94 ? 2.663 -3.739 17.868 1.00 75.88 94 ILE A CA 1
ATOM 742 C C . ILE A 1 94 ? 2.735 -5.066 17.115 1.00 75.88 94 ILE A C 1
ATOM 744 O O . ILE A 1 94 ? 2.792 -5.050 15.885 1.00 75.88 94 ILE A O 1
ATOM 748 N N . PRO A 1 95 ? 2.809 -6.200 17.824 1.00 74.31 95 PRO A N 1
ATOM 749 C CA . PRO A 1 95 ? 3.077 -7.476 17.176 1.00 74.31 95 PRO A CA 1
ATOM 750 C C . PRO A 1 95 ? 1.895 -7.988 16.347 1.00 74.31 95 PRO A C 1
ATOM 752 O O . PRO A 1 95 ? 2.086 -8.716 15.375 1.00 74.31 95 PRO A O 1
ATOM 755 N N . ASP A 1 96 ? 0.684 -7.540 16.684 1.00 85.38 96 ASP A N 1
ATOM 756 C CA . ASP A 1 96 ? -0.573 -8.125 16.243 1.00 85.38 96 ASP A CA 1
ATOM 757 C C . ASP A 1 96 ? -1.267 -7.406 15.075 1.00 85.38 96 ASP A C 1
ATOM 759 O O . ASP A 1 96 ? -2.487 -7.508 14.938 1.00 85.38 96 ASP A O 1
ATOM 763 N N . ILE A 1 97 ? -0.521 -6.682 14.234 1.00 90.25 97 ILE A N 1
ATOM 764 C CA . ILE A 1 97 ? -1.068 -6.017 13.038 1.00 90.25 97 ILE A CA 1
ATOM 765 C C . ILE A 1 97 ? -1.300 -7.050 11.928 1.00 90.25 97 ILE A C 1
ATOM 767 O O . ILE A 1 97 ? -0.350 -7.654 11.436 1.00 90.25 97 ILE A O 1
ATOM 771 N N . ASP A 1 98 ? -2.549 -7.204 11.488 1.00 92.56 98 ASP A N 1
ATOM 772 C CA . ASP A 1 98 ? -2.925 -8.143 10.425 1.00 92.56 98 ASP A CA 1
ATOM 773 C C . ASP A 1 98 ? -2.612 -7.587 9.029 1.00 92.56 98 ASP A C 1
ATOM 775 O O . ASP A 1 98 ? -2.224 -8.329 8.125 1.00 92.56 98 ASP A O 1
ATOM 779 N N . VAL A 1 99 ? -2.807 -6.276 8.840 1.00 94.94 99 VAL A N 1
ATOM 780 C CA . VAL A 1 99 ? -2.658 -5.609 7.540 1.00 94.94 99 VAL A CA 1
ATOM 781 C C . VAL A 1 99 ? -1.892 -4.296 7.690 1.00 94.94 99 VAL A C 1
ATOM 783 O O . VAL A 1 99 ? -2.278 -3.427 8.472 1.00 94.94 99 VAL A O 1
ATOM 786 N N . MET A 1 100 ? -0.836 -4.114 6.901 1.00 94.06 100 MET A N 1
ATOM 787 C CA . MET A 1 100 ? -0.171 -2.826 6.705 1.00 94.06 100 MET A CA 1
ATOM 788 C C . MET A 1 100 ? -0.487 -2.320 5.301 1.00 94.06 100 MET A C 1
ATOM 790 O O . MET A 1 100 ? -0.246 -3.024 4.325 1.00 94.06 100 MET A O 1
ATOM 794 N N . VAL A 1 101 ? -1.004 -1.099 5.187 1.00 96.44 101 VAL A N 1
ATOM 795 C CA . VAL A 1 101 ? -1.261 -0.441 3.905 1.00 96.44 101 VAL A CA 1
ATOM 796 C C . VAL A 1 101 ? -0.409 0.812 3.777 1.00 96.44 101 VAL A C 1
ATOM 798 O O . VAL A 1 101 ? -0.494 1.727 4.590 1.00 96.44 101 VAL A O 1
ATOM 801 N N . GLN A 1 102 ? 0.381 0.895 2.717 1.00 95.62 102 GLN A N 1
ATOM 802 C CA . GLN A 1 102 ? 1.110 2.095 2.339 1.00 95.62 102 GLN A CA 1
ATOM 803 C C . GLN A 1 102 ? 0.319 2.828 1.253 1.00 95.62 102 GLN A C 1
ATOM 805 O O . GLN A 1 102 ? 0.194 2.347 0.124 1.00 95.62 102 GLN A O 1
ATOM 810 N N . TRP A 1 103 ? -0.241 3.989 1.605 1.00 95.19 103 TRP A N 1
ATOM 811 C CA . TRP A 1 103 ? -0.924 4.861 0.656 1.00 95.19 103 TRP A CA 1
ATOM 812 C C . TRP A 1 103 ? 0.109 5.608 -0.182 1.00 95.19 103 TRP A C 1
ATOM 814 O O . TRP A 1 103 ? 0.850 6.425 0.363 1.00 95.19 103 TRP A O 1
ATOM 824 N N . LYS A 1 104 ? 0.114 5.362 -1.499 1.00 93.31 104 LYS A N 1
ATOM 825 C CA . LYS A 1 104 ? 1.115 5.875 -2.450 1.00 93.31 104 LYS A CA 1
ATOM 826 C C . LYS A 1 104 ? 2.525 5.373 -2.155 1.00 93.31 104 LYS A C 1
ATOM 828 O O . LYS A 1 104 ? 2.821 4.858 -1.081 1.00 93.31 104 LYS A O 1
ATOM 833 N N . LEU A 1 105 ? 3.412 5.516 -3.135 1.00 92.94 105 LEU A N 1
ATOM 834 C CA . LEU A 1 105 ? 4.800 5.102 -2.969 1.00 92.94 105 LEU A CA 1
ATOM 835 C C . LEU A 1 105 ? 5.496 5.938 -1.883 1.00 92.94 105 LEU A C 1
ATOM 837 O O . LEU A 1 105 ? 5.394 7.167 -1.920 1.00 92.94 105 LEU A O 1
ATOM 841 N N . PRO A 1 106 ? 6.234 5.296 -0.958 1.00 92.50 106 PRO A N 1
ATOM 842 C CA . PRO A 1 106 ? 7.151 6.006 -0.080 1.00 92.50 106 PRO A CA 1
ATOM 843 C C . PRO A 1 106 ? 8.356 6.530 -0.876 1.00 92.50 106 PRO A C 1
ATOM 845 O O . PRO A 1 106 ? 8.490 6.289 -2.074 1.00 92.50 106 PRO A O 1
ATOM 848 N N . SER A 1 107 ? 9.262 7.242 -0.205 1.00 89.69 107 SER A N 1
ATOM 849 C CA . SER A 1 107 ? 10.443 7.811 -0.863 1.00 89.69 107 SER A CA 1
ATOM 850 C C . SER A 1 107 ? 11.450 6.770 -1.349 1.00 89.69 107 SER A C 1
ATOM 852 O O . SER A 1 107 ? 12.192 7.067 -2.276 1.00 89.69 107 SER A O 1
ATOM 854 N N . SER A 1 108 ? 11.509 5.592 -0.719 1.00 92.12 108 SER A N 1
ATOM 855 C CA . SER A 1 108 ? 12.469 4.543 -1.067 1.00 92.12 108 SER A CA 1
ATOM 856 C C . SER A 1 108 ? 12.004 3.139 -0.673 1.00 92.12 108 SER A C 1
ATOM 858 O O . SER A 1 108 ? 11.082 2.985 0.140 1.00 92.12 108 SER A O 1
ATOM 860 N N . VAL A 1 109 ? 12.672 2.108 -1.202 1.00 94.06 109 VAL A N 1
ATOM 861 C CA . VAL A 1 109 ? 12.449 0.706 -0.801 1.00 94.06 109 VAL A CA 1
ATOM 862 C C . VAL A 1 109 ? 12.732 0.488 0.675 1.00 94.06 109 VAL A C 1
ATOM 864 O O . VAL A 1 109 ? 11.941 -0.185 1.334 1.00 94.06 109 VAL A O 1
ATOM 867 N N . SER A 1 110 ? 13.791 1.080 1.235 1.00 92.38 110 SER A N 1
ATOM 868 C CA . SER A 1 110 ? 14.076 0.934 2.669 1.00 92.38 110 SER A CA 1
ATOM 869 C C . SER A 1 110 ? 12.922 1.453 3.526 1.00 92.38 110 SER A C 1
ATOM 871 O O . SER A 1 110 ? 12.523 0.806 4.494 1.00 92.38 110 SER A O 1
ATOM 873 N N . SER A 1 111 ? 12.317 2.576 3.122 1.00 90.94 111 SER A N 1
ATOM 874 C CA . SER A 1 111 ? 11.136 3.119 3.799 1.00 90.94 111 SER A CA 1
ATOM 875 C C . SER A 1 111 ? 9.932 2.181 3.690 1.00 90.94 111 SER A C 1
ATOM 877 O O . SER A 1 111 ? 9.212 2.006 4.670 1.00 90.94 111 SER A O 1
ATOM 879 N N . TRP A 1 112 ? 9.710 1.564 2.524 1.00 93.38 112 TRP A N 1
ATOM 880 C CA . TRP A 1 112 ? 8.667 0.549 2.345 1.00 93.38 112 TRP A CA 1
ATOM 881 C C . TRP A 1 112 ? 8.900 -0.666 3.250 1.00 93.38 112 TRP A C 1
ATOM 883 O O . TRP A 1 112 ? 8.006 -1.026 4.012 1.00 93.38 112 TRP A O 1
ATOM 893 N N . VAL A 1 113 ? 10.096 -1.260 3.222 1.00 92.50 113 VAL A N 1
ATOM 894 C CA . VAL A 1 113 ? 10.426 -2.472 3.990 1.00 92.50 113 VAL A CA 1
ATOM 895 C C . VAL A 1 113 ? 10.333 -2.229 5.492 1.00 92.50 113 VAL A C 1
ATOM 897 O O . VAL A 1 113 ? 9.743 -3.043 6.202 1.00 92.50 113 VAL A O 1
ATOM 900 N N . GLN A 1 114 ? 10.830 -1.090 5.982 1.00 88.62 114 GLN A N 1
ATOM 901 C CA . GLN A 1 114 ? 10.729 -0.733 7.398 1.00 88.62 114 GLN A CA 1
ATOM 902 C C . GLN A 1 114 ? 9.270 -0.683 7.871 1.00 88.62 114 GLN A C 1
ATOM 904 O O . GLN A 1 114 ? 8.960 -1.142 8.969 1.00 88.62 114 GLN A O 1
ATOM 909 N N . ARG A 1 115 ? 8.372 -0.135 7.044 1.00 89.31 115 ARG A N 1
ATOM 910 C CA . ARG A 1 115 ? 6.939 -0.073 7.351 1.00 89.31 115 ARG A CA 1
ATOM 911 C C . ARG A 1 115 ? 6.294 -1.448 7.208 1.00 89.31 115 ARG A C 1
ATOM 913 O O . ARG A 1 115 ? 5.478 -1.820 8.043 1.00 89.31 115 ARG A O 1
ATOM 920 N N . ALA A 1 116 ? 6.614 -2.191 6.148 1.00 89.88 116 ALA A N 1
ATOM 921 C CA . ALA A 1 116 ? 6.016 -3.495 5.865 1.00 89.88 116 ALA A CA 1
ATOM 922 C C . ALA A 1 116 ? 6.341 -4.504 6.973 1.00 89.88 116 ALA A C 1
ATOM 924 O O . ALA A 1 116 ? 5.465 -5.262 7.379 1.00 89.88 116 ALA A O 1
ATOM 925 N N . GLY A 1 117 ? 7.542 -4.418 7.556 1.00 83.94 117 GLY A N 1
ATOM 926 C CA . GLY A 1 117 ? 7.948 -5.177 8.745 1.00 83.94 117 GLY A CA 1
ATOM 927 C C . GLY A 1 117 ? 7.216 -4.808 10.048 1.00 83.94 117 GLY A C 1
ATOM 928 O O . GLY A 1 117 ? 7.542 -5.337 11.113 1.00 83.94 117 GLY A O 1
ATOM 929 N N . CYS A 1 118 ? 6.248 -3.885 10.019 1.00 76.12 118 CYS A N 1
ATOM 930 C CA . CYS A 1 118 ? 5.308 -3.683 11.124 1.00 76.12 118 CYS A CA 1
ATOM 931 C C . CYS A 1 118 ? 4.137 -4.677 11.091 1.00 76.12 118 CYS A C 1
ATOM 933 O O . CYS A 1 118 ? 3.501 -4.862 12.124 1.00 76.12 118 CYS A O 1
ATOM 935 N N . ALA A 1 119 ? 3.831 -5.300 9.947 1.00 79.12 119 ALA A N 1
ATOM 936 C CA . ALA A 1 119 ? 2.798 -6.332 9.874 1.00 79.12 119 ALA A CA 1
ATOM 937 C C . ALA A 1 119 ? 3.289 -7.635 10.528 1.00 79.12 119 ALA A C 1
ATOM 939 O O . ALA A 1 119 ? 4.428 -8.030 10.298 1.00 79.12 119 ALA A O 1
ATOM 940 N N . ALA A 1 120 ? 2.415 -8.270 11.319 1.00 72.81 120 ALA A N 1
ATOM 941 C CA . ALA A 1 120 ? 2.573 -9.579 11.960 1.00 72.81 120 ALA A CA 1
ATOM 942 C C . ALA A 1 120 ? 4.003 -9.900 12.431 1.00 72.81 120 ALA A C 1
ATOM 944 O O . ALA A 1 120 ? 4.710 -10.699 11.821 1.00 72.81 120 ALA A O 1
ATOM 945 N N . ARG A 1 121 ? 4.431 -9.285 13.542 1.00 71.38 121 ARG A N 1
ATOM 946 C CA . ARG A 1 121 ? 5.745 -9.595 14.143 1.00 71.38 121 ARG A CA 1
ATOM 947 C C . ARG A 1 121 ? 5.753 -10.900 14.940 1.00 71.38 121 ARG A C 1
ATOM 949 O O . ARG A 1 121 ? 6.828 -11.351 15.328 1.00 71.38 121 ARG A O 1
ATOM 956 N N . ASP A 1 122 ? 4.585 -11.481 15.202 1.00 75.94 122 ASP A N 1
ATOM 957 C CA . ASP A 1 122 ? 4.475 -12.788 15.849 1.00 75.94 122 ASP A CA 1
ATOM 958 C C . ASP A 1 122 ? 4.868 -13.906 14.861 1.00 75.94 122 ASP A C 1
ATOM 960 O O . ASP A 1 122 ? 4.302 -13.953 13.767 1.00 75.94 122 ASP A O 1
ATOM 964 N N . PRO A 1 123 ? 5.773 -14.835 15.231 1.00 72.44 123 PRO A N 1
ATOM 965 C CA . PRO A 1 123 ? 6.251 -15.902 14.340 1.00 72.44 123 PRO A CA 1
ATOM 966 C C . PRO A 1 123 ? 5.147 -16.803 13.769 1.00 72.44 123 PRO A C 1
ATOM 968 O O . PRO A 1 123 ? 5.281 -17.314 12.661 1.00 72.44 123 PRO A O 1
ATOM 971 N N . ASP A 1 124 ? 4.048 -16.965 14.508 1.00 78.88 124 ASP A N 1
ATOM 972 C CA . ASP A 1 124 ? 2.927 -17.839 14.144 1.00 78.88 124 ASP A CA 1
ATOM 973 C C . ASP A 1 124 ? 1.821 -17.106 13.364 1.00 78.88 124 ASP A C 1
ATOM 975 O O . ASP A 1 124 ? 0.711 -17.621 13.204 1.00 78.88 124 ASP A O 1
ATOM 979 N N . ARG A 1 125 ? 2.080 -15.875 12.896 1.00 82.19 125 ARG A N 1
ATOM 980 C CA . ARG A 1 125 ? 1.089 -15.052 12.192 1.00 82.19 125 ARG A CA 1
ATOM 981 C C . ARG A 1 125 ? 1.582 -14.605 10.828 1.00 82.19 125 ARG A C 1
ATOM 983 O O . ARG A 1 125 ? 2.684 -14.100 10.665 1.00 82.19 125 ARG A O 1
ATOM 990 N N . ALA A 1 126 ? 0.697 -14.718 9.844 1.00 87.06 126 ALA A N 1
ATOM 991 C CA . ALA A 1 126 ? 0.896 -14.128 8.531 1.00 87.06 126 ALA A CA 1
ATOM 992 C C . ALA A 1 126 ? 0.297 -12.715 8.501 1.00 87.06 126 ALA A C 1
ATOM 994 O O . ALA A 1 126 ? -0.890 -12.531 8.773 1.00 87.06 126 ALA A O 1
ATOM 995 N N . GLY A 1 127 ? 1.116 -11.726 8.149 1.00 90.44 127 GLY A N 1
ATOM 996 C CA . GLY A 1 127 ? 0.690 -10.346 7.922 1.00 90.44 127 GLY A CA 1
ATOM 997 C C . GLY A 1 127 ? 0.604 -10.037 6.433 1.00 90.44 127 GLY A C 1
ATOM 998 O O . GLY A 1 127 ? 1.396 -10.543 5.639 1.00 90.44 127 GLY A O 1
ATOM 999 N N . LEU A 1 128 ? -0.341 -9.181 6.049 1.00 94.00 128 LEU A N 1
ATOM 1000 C CA . LEU A 1 128 ? -0.463 -8.690 4.679 1.00 94.00 128 LEU A CA 1
ATOM 1001 C C . LEU A 1 128 ? 0.102 -7.270 4.577 1.00 94.00 128 LEU A C 1
ATOM 1003 O O . LEU A 1 128 ? -0.397 -6.355 5.228 1.00 94.00 128 LEU A O 1
ATOM 1007 N N . ALA A 1 129 ? 1.112 -7.071 3.732 1.00 95.25 129 ALA A N 1
ATOM 1008 C CA . ALA A 1 129 ? 1.626 -5.747 3.395 1.00 95.25 129 ALA A CA 1
ATOM 1009 C C . ALA A 1 129 ? 1.143 -5.339 1.996 1.00 95.25 129 ALA A C 1
ATOM 1011 O O . ALA A 1 129 ? 1.415 -6.027 1.014 1.00 95.25 129 ALA A O 1
ATOM 1012 N N . VAL A 1 130 ? 0.444 -4.208 1.905 1.00 96.75 130 VAL A N 1
ATOM 1013 C CA . VAL A 1 130 ? -0.176 -3.691 0.680 1.00 96.75 130 VAL A CA 1
ATOM 1014 C C . VAL A 1 130 ? 0.458 -2.353 0.313 1.00 96.75 130 VAL A C 1
ATOM 1016 O O . VAL A 1 130 ? 0.402 -1.403 1.092 1.00 96.75 130 VAL A O 1
ATOM 1019 N N . LEU A 1 131 ? 1.039 -2.258 -0.883 1.00 96.81 131 LEU A N 1
ATOM 1020 C CA . LEU A 1 131 ? 1.549 -1.006 -1.444 1.00 96.81 131 LEU A CA 1
ATOM 1021 C C . LEU A 1 131 ? 0.594 -0.511 -2.532 1.00 96.81 131 LEU A C 1
ATOM 1023 O O . LEU A 1 131 ? 0.495 -1.118 -3.596 1.00 96.81 131 LEU A O 1
ATOM 1027 N N . LEU A 1 132 ? -0.091 0.607 -2.285 1.00 95.75 132 LEU A N 1
ATOM 1028 C CA . LEU A 1 132 ? -0.980 1.216 -3.273 1.00 95.75 132 LEU A CA 1
ATOM 1029 C C . LEU A 1 132 ? -0.174 2.110 -4.218 1.00 95.75 132 LEU A C 1
ATOM 1031 O O . LEU A 1 132 ? 0.172 3.243 -3.880 1.00 95.75 132 LEU A O 1
ATOM 1035 N N . ALA A 1 133 ? 0.132 1.590 -5.405 1.00 93.81 133 ALA A N 1
ATOM 1036 C CA . ALA A 1 133 ? 0.913 2.292 -6.415 1.00 93.81 133 ALA A CA 1
ATOM 1037 C C . ALA A 1 133 ? 0.038 3.151 -7.338 1.00 93.81 133 ALA A C 1
ATOM 1039 O O . ALA A 1 133 ? -1.014 2.730 -7.817 1.00 93.81 133 ALA A O 1
ATOM 1040 N N . GLU A 1 134 ? 0.490 4.372 -7.629 1.00 91.75 134 GLU A N 1
ATOM 1041 C CA . GLU A 1 134 ? -0.175 5.223 -8.615 1.00 91.75 134 GLU A CA 1
ATOM 1042 C C . GLU A 1 134 ? 0.195 4.795 -10.038 1.00 91.75 134 GLU A C 1
ATOM 1044 O O . GLU A 1 134 ? 1.326 4.395 -10.304 1.00 91.75 134 GLU A O 1
ATOM 1049 N N . ARG A 1 135 ? -0.735 4.958 -10.988 1.00 90.62 135 ARG A N 1
ATOM 1050 C CA . ARG A 1 135 ? -0.500 4.626 -12.404 1.00 90.62 135 ARG A CA 1
ATOM 1051 C C . ARG A 1 135 ? 0.752 5.291 -12.987 1.00 90.62 135 ARG A C 1
ATOM 1053 O O . ARG A 1 135 ? 1.425 4.674 -13.802 1.00 90.62 135 ARG A O 1
ATOM 1060 N N . SER A 1 136 ? 1.082 6.500 -12.530 1.00 91.44 136 SER A N 1
ATOM 1061 C CA . SER A 1 136 ? 2.273 7.246 -12.954 1.00 91.44 136 SER A CA 1
ATOM 1062 C C . SER A 1 136 ? 3.584 6.504 -12.691 1.00 91.44 136 SER A C 1
ATOM 1064 O O . SER A 1 136 ? 4.567 6.756 -13.373 1.00 91.44 136 SER A O 1
ATOM 1066 N N . VAL A 1 137 ? 3.615 5.566 -11.740 1.00 93.06 137 VAL A N 1
ATOM 1067 C CA . VAL A 1 137 ? 4.801 4.732 -11.494 1.00 93.06 137 VAL A CA 1
ATOM 1068 C C . VAL A 1 137 ? 5.102 3.851 -12.699 1.00 93.06 137 VAL A C 1
ATOM 1070 O O . VAL A 1 137 ? 6.262 3.662 -13.031 1.00 93.06 137 VAL A O 1
ATOM 1073 N N . TYR A 1 138 ? 4.074 3.362 -13.394 1.00 94.62 138 TYR A N 1
ATOM 1074 C CA . TYR A 1 138 ? 4.214 2.547 -14.603 1.00 94.62 138 TYR A CA 1
ATOM 1075 C C . TYR A 1 138 ? 4.439 3.383 -15.871 1.00 94.62 138 TYR A C 1
ATOM 1077 O O . TYR A 1 138 ? 4.646 2.827 -16.945 1.00 94.62 138 TYR A O 1
ATOM 1085 N N . GLU A 1 139 ? 4.391 4.715 -15.763 1.00 93.56 139 GLU A N 1
ATOM 1086 C CA . GLU A 1 139 ? 4.743 5.639 -16.848 1.00 93.56 139 GLU A CA 1
ATOM 1087 C C . GLU A 1 139 ? 6.255 5.924 -16.896 1.00 93.56 139 GLU A C 1
ATOM 1089 O O . GLU A 1 139 ? 6.700 6.664 -17.770 1.00 93.56 139 GLU A O 1
ATOM 1094 N N . ALA A 1 140 ? 7.037 5.330 -15.990 1.00 94.00 140 ALA A N 1
ATOM 1095 C CA . ALA A 1 140 ? 8.495 5.368 -15.976 1.00 94.00 140 ALA A CA 1
ATOM 1096 C C . ALA A 1 140 ? 9.085 4.137 -16.682 1.00 94.00 140 ALA A C 1
ATOM 1098 O O . ALA A 1 140 ? 8.844 3.004 -16.263 1.00 94.00 140 ALA A O 1
ATOM 1099 N N . ASP A 1 141 ? 9.873 4.369 -17.729 1.00 95.12 141 ASP A N 1
ATOM 1100 C CA . ASP A 1 141 ? 10.570 3.340 -18.500 1.00 95.12 141 ASP A CA 1
ATOM 1101 C C . ASP A 1 141 ? 11.961 3.082 -17.908 1.00 95.12 141 ASP A C 1
ATOM 1103 O O . ASP A 1 141 ? 12.908 3.845 -18.124 1.00 95.12 141 ASP A O 1
ATOM 1107 N N . LEU A 1 142 ? 12.074 2.008 -17.127 1.00 93.94 142 LEU A N 1
ATOM 1108 C CA . LEU A 1 142 ? 13.314 1.657 -16.432 1.00 93.94 142 LEU A CA 1
ATOM 1109 C C . LEU A 1 142 ? 14.346 1.015 -17.365 1.00 93.94 142 LEU A C 1
ATOM 1111 O O . LEU A 1 142 ? 15.541 1.071 -17.086 1.00 93.94 142 LEU A O 1
ATOM 1115 N N . VAL A 1 143 ? 13.898 0.434 -18.481 1.00 94.44 143 VAL A N 1
ATOM 1116 C CA . VAL A 1 143 ? 14.789 -0.134 -19.500 1.00 94.44 143 VAL A CA 1
ATOM 1117 C C . VAL A 1 143 ? 15.519 0.999 -20.200 1.00 94.44 143 VAL A C 1
ATOM 1119 O O . VAL A 1 143 ? 16.747 1.063 -20.159 1.00 94.44 143 VAL A O 1
ATOM 1122 N N . LYS A 1 144 ? 14.760 1.969 -20.714 1.00 93.94 144 LYS A N 1
ATOM 1123 C CA . LYS A 1 144 ? 15.323 3.151 -21.363 1.00 93.94 144 LYS A CA 1
ATOM 1124 C C . LYS A 1 144 ? 16.190 3.983 -20.417 1.00 93.94 144 LYS A C 1
ATOM 1126 O O . LYS A 1 144 ? 17.183 4.561 -20.847 1.00 93.94 144 LYS A O 1
ATOM 1131 N N . HIS A 1 145 ? 15.833 4.054 -19.130 1.00 92.38 145 HIS A N 1
ATOM 1132 C CA . HIS A 1 145 ? 16.664 4.709 -18.111 1.00 92.38 145 HIS A CA 1
ATOM 1133 C C . HIS A 1 145 ? 18.065 4.094 -18.043 1.00 92.38 145 HIS A C 1
ATOM 1135 O O . HIS A 1 145 ? 19.059 4.812 -18.127 1.00 92.38 145 HIS A O 1
ATOM 1141 N N . MET A 1 146 ? 18.149 2.766 -17.960 1.00 91.38 146 MET A N 1
ATOM 1142 C CA . MET A 1 146 ? 19.434 2.073 -17.873 1.00 91.38 146 MET A CA 1
ATOM 1143 C C . MET A 1 146 ? 20.241 2.134 -19.170 1.00 91.38 146 MET A C 1
ATOM 1145 O O . MET A 1 146 ? 21.460 2.261 -19.102 1.00 91.38 146 MET A O 1
ATOM 1149 N N . GLU A 1 147 ? 19.589 2.103 -20.334 1.00 92.69 147 GLU A N 1
ATOM 1150 C CA . GLU A 1 147 ? 20.251 2.304 -21.632 1.00 92.69 147 GLU A CA 1
ATOM 1151 C C . GLU A 1 147 ? 20.921 3.684 -21.715 1.00 92.69 147 GLU A C 1
ATOM 1153 O O . GLU A 1 147 ? 22.077 3.796 -22.125 1.00 92.69 147 GLU A O 1
ATOM 1158 N N . VAL A 1 148 ? 20.226 4.737 -21.266 1.00 89.56 148 VAL A N 1
ATOM 1159 C CA . VAL A 1 148 ? 20.768 6.105 -21.227 1.00 89.56 148 VAL A CA 1
ATOM 1160 C C . VAL A 1 148 ? 21.928 6.214 -20.236 1.00 89.56 148 VAL A C 1
ATOM 1162 O O . VAL A 1 148 ? 22.950 6.822 -20.558 1.00 89.56 148 VAL A O 1
ATOM 1165 N N . LEU A 1 149 ? 21.806 5.610 -19.048 1.00 87.50 149 LEU A N 1
ATOM 1166 C CA . LEU A 1 149 ? 22.895 5.585 -18.069 1.00 87.50 149 LEU A CA 1
ATOM 1167 C C . LEU A 1 149 ? 24.132 4.858 -18.610 1.00 87.50 149 LEU A C 1
ATOM 1169 O O . LEU A 1 149 ? 25.245 5.363 -18.456 1.00 87.50 149 LEU A O 1
ATOM 1173 N N . ALA A 1 150 ? 23.951 3.714 -19.273 1.00 88.50 150 ALA A N 1
ATOM 1174 C CA . ALA A 1 150 ? 25.042 2.964 -19.888 1.00 88.50 150 ALA A CA 1
ATOM 1175 C C . ALA A 1 150 ? 25.764 3.797 -20.961 1.00 88.50 150 ALA A C 1
ATOM 1177 O O . ALA A 1 150 ? 26.981 3.953 -20.879 1.00 88.50 150 ALA A O 1
ATOM 1178 N N . ALA A 1 151 ? 25.021 4.426 -21.878 1.00 88.06 151 ALA A N 1
ATOM 1179 C CA . ALA A 1 151 ? 25.591 5.285 -22.919 1.00 88.06 151 ALA A CA 1
ATOM 1180 C C . ALA A 1 151 ? 26.367 6.485 -22.339 1.00 88.06 151 ALA A C 1
ATOM 1182 O O . ALA A 1 151 ? 27.456 6.812 -22.805 1.00 88.06 151 ALA A O 1
ATOM 1183 N N . SER A 1 152 ? 25.860 7.108 -21.269 1.00 81.44 152 SER A N 1
ATOM 1184 C CA . SER A 1 152 ? 26.550 8.236 -20.621 1.00 81.44 152 SER A CA 1
ATOM 1185 C C . SER A 1 152 ? 27.878 7.849 -19.951 1.00 81.44 152 SER A C 1
ATOM 1187 O O . SER A 1 152 ? 28.813 8.655 -19.904 1.00 81.44 152 SER A O 1
ATOM 1189 N N . ASN A 1 153 ? 27.986 6.608 -19.464 1.00 76.56 153 ASN A N 1
ATOM 1190 C CA . ASN A 1 153 ? 29.205 6.089 -18.842 1.00 76.56 153 ASN A CA 1
ATOM 1191 C C . ASN A 1 153 ? 30.270 5.698 -19.879 1.00 76.56 153 ASN A C 1
ATOM 1193 O O . ASN A 1 153 ? 31.457 5.731 -19.563 1.00 76.56 153 ASN A O 1
ATOM 1197 N N . GLU A 1 154 ? 29.871 5.356 -21.107 1.00 68.25 154 GLU A N 1
ATOM 1198 C CA . GLU A 1 154 ? 30.800 5.091 -22.215 1.00 68.25 154 GLU A CA 1
ATOM 1199 C C . GLU A 1 154 ? 31.435 6.384 -22.759 1.00 68.25 154 GLU A C 1
ATOM 1201 O O . GLU A 1 154 ? 32.606 6.385 -23.135 1.00 68.25 154 GLU A O 1
ATOM 1206 N N . GLU A 1 155 ? 30.708 7.507 -22.732 1.00 60.09 155 GLU A N 1
ATOM 1207 C CA . GLU A 1 155 ? 31.210 8.814 -23.187 1.00 60.09 155 GLU A CA 1
ATOM 1208 C C . GLU A 1 155 ? 32.076 9.543 -22.143 1.00 60.09 155 GLU A C 1
ATOM 1210 O O . GLU A 1 155 ? 32.875 10.416 -22.492 1.00 60.09 155 GLU A O 1
ATOM 1215 N N . THR A 1 156 ? 31.964 9.189 -20.858 1.00 51.28 156 THR A N 1
ATOM 1216 C CA . THR A 1 156 ? 32.709 9.839 -19.770 1.00 51.28 156 THR A CA 1
ATOM 1217 C C . THR A 1 156 ? 33.618 8.861 -19.036 1.00 51.28 156 THR A C 1
ATOM 1219 O O . THR A 1 156 ? 33.296 8.309 -17.986 1.00 51.28 156 THR A O 1
ATOM 1222 N N . GLY A 1 157 ? 34.840 8.713 -19.549 1.00 46.56 157 GLY A N 1
ATOM 1223 C CA . GLY A 1 157 ? 35.956 8.172 -18.778 1.00 46.56 157 GLY A CA 1
ATOM 1224 C C . GLY A 1 157 ? 36.268 9.041 -17.549 1.00 46.56 157 GLY A C 1
ATOM 1225 O O . GLY A 1 157 ? 37.144 9.896 -17.602 1.00 46.56 157 GLY A O 1
ATOM 1226 N N . GLY A 1 158 ? 35.560 8.804 -16.440 1.00 45.16 158 GLY A N 1
ATOM 1227 C CA . GLY A 1 158 ? 35.894 9.252 -15.085 1.00 45.16 158 GLY A CA 1
ATOM 1228 C C . GLY A 1 158 ? 35.390 10.641 -14.662 1.00 45.16 158 GLY A C 1
ATOM 1229 O O . GLY A 1 158 ? 36.028 11.647 -14.931 1.00 45.16 158 GLY A O 1
ATOM 1230 N N . SER A 1 159 ? 34.329 10.692 -13.846 1.00 36.69 159 SER A N 1
ATOM 1231 C CA . SER A 1 159 ? 34.370 11.301 -12.499 1.00 36.69 159 SER A CA 1
ATOM 1232 C C . SER A 1 159 ? 33.076 10.988 -11.733 1.00 36.69 159 SER A C 1
ATOM 1234 O O . SER A 1 159 ? 31.971 11.176 -12.236 1.00 36.69 159 SER A O 1
ATOM 1236 N N . SER A 1 160 ? 33.202 10.506 -10.497 1.00 38.94 160 SER A N 1
ATOM 1237 C CA . SER A 1 160 ? 32.077 10.197 -9.611 1.00 38.94 160 SER A CA 1
ATOM 1238 C C . SER A 1 160 ? 31.573 11.462 -8.903 1.00 38.94 160 SER A C 1
ATOM 1240 O O . SER A 1 160 ? 32.104 11.856 -7.860 1.00 38.94 160 SER A O 1
ATOM 1242 N N . GLY A 1 161 ? 30.536 12.098 -9.447 1.00 35.59 161 GLY A N 1
ATOM 1243 C CA . GLY A 1 161 ? 29.790 13.157 -8.764 1.00 35.59 161 GLY A CA 1
ATOM 1244 C C . GLY A 1 161 ? 28.719 12.573 -7.838 1.00 35.59 161 GLY A C 1
ATOM 1245 O O . GLY A 1 161 ? 27.808 11.891 -8.295 1.00 35.59 161 GLY A O 1
ATOM 1246 N N . LYS A 1 162 ? 28.801 12.837 -6.526 1.00 35.72 162 LYS A N 1
ATOM 1247 C CA . LYS A 1 162 ? 27.750 12.451 -5.562 1.00 35.72 162 LYS A CA 1
ATOM 1248 C C . LYS A 1 162 ? 26.416 13.141 -5.909 1.00 35.72 162 LYS A C 1
ATOM 1250 O O . LYS A 1 162 ? 26.412 14.368 -6.044 1.00 35.72 162 LYS A O 1
ATOM 1255 N N . PRO A 1 163 ? 25.280 12.422 -5.965 1.00 41.53 163 PRO A N 1
ATOM 1256 C CA . PRO A 1 163 ? 23.988 13.047 -6.219 1.00 41.53 163 PRO A CA 1
ATOM 1257 C C . PRO A 1 163 ? 23.546 13.917 -5.031 1.00 41.53 163 PRO A C 1
ATOM 1259 O O . PRO A 1 163 ? 23.708 13.561 -3.860 1.00 41.53 163 PRO A O 1
ATOM 1262 N N . LYS A 1 164 ? 22.992 15.098 -5.338 1.00 36.22 164 LYS A N 1
ATOM 1263 C CA . LYS A 1 164 ? 22.422 16.031 -4.353 1.00 36.22 164 LYS A CA 1
ATOM 1264 C C . LYS A 1 164 ? 21.136 15.445 -3.756 1.00 36.22 164 LYS A C 1
ATOM 1266 O O . LYS A 1 164 ? 20.257 15.001 -4.486 1.00 36.22 164 LYS A O 1
ATOM 1271 N N . LYS A 1 165 ? 21.006 15.510 -2.425 1.00 34.88 165 LYS A N 1
ATOM 1272 C CA . LYS A 1 165 ? 19.800 15.123 -1.675 1.00 34.88 165 LYS A CA 1
ATOM 1273 C C . LYS A 1 165 ? 18.648 16.095 -1.969 1.00 34.88 165 LYS A C 1
ATOM 1275 O O . LYS A 1 165 ? 18.569 17.158 -1.359 1.00 34.88 165 LYS A O 1
ATOM 1280 N N . GLY A 1 166 ? 17.771 15.729 -2.901 1.00 35.88 166 GLY A N 1
ATOM 1281 C CA . GLY A 1 166 ? 16.457 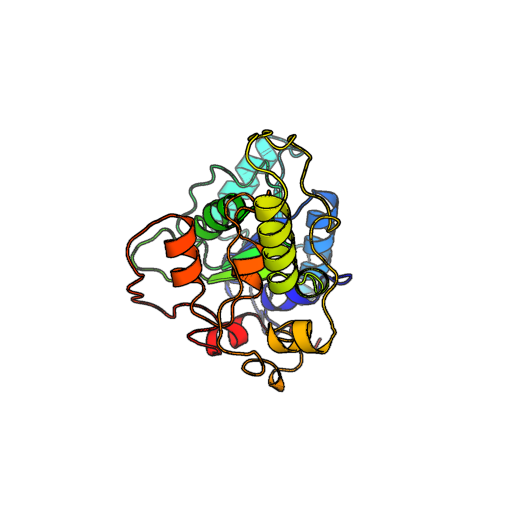16.341 -3.106 1.00 35.88 166 GLY A CA 1
ATOM 1282 C C . GLY A 1 166 ? 15.359 15.430 -2.555 1.00 35.88 166 GLY A C 1
ATOM 1283 O O . GLY A 1 166 ? 15.436 14.214 -2.707 1.00 35.88 166 GLY A O 1
ATOM 1284 N N . GLY A 1 167 ? 14.361 16.001 -1.879 1.00 37.28 167 GLY A N 1
ATOM 1285 C CA . GLY A 1 167 ? 13.221 15.245 -1.357 1.00 37.28 167 GLY A CA 1
ATOM 1286 C C . GLY A 1 167 ? 12.403 14.601 -2.479 1.00 37.28 167 GLY A C 1
ATOM 1287 O O . GLY A 1 167 ? 12.127 15.230 -3.499 1.00 37.28 167 GLY A O 1
ATOM 1288 N N . VAL A 1 168 ? 12.004 13.346 -2.276 1.00 43.78 168 VAL A N 1
ATOM 1289 C CA . VAL A 1 168 ? 11.246 12.552 -3.248 1.00 43.78 168 VAL A CA 1
ATOM 1290 C C . VAL A 1 168 ? 9.791 13.020 -3.264 1.00 43.78 168 VAL A C 1
ATOM 1292 O O . VAL A 1 168 ? 8.955 12.563 -2.487 1.00 43.78 168 VAL A O 1
ATOM 1295 N N . ARG A 1 169 ? 9.471 13.948 -4.166 1.00 41.16 169 ARG A N 1
ATOM 1296 C CA . ARG A 1 169 ? 8.117 14.108 -4.702 1.00 41.16 169 ARG A CA 1
ATOM 1297 C C . ARG A 1 169 ? 8.191 14.220 -6.225 1.00 41.16 169 ARG A C 1
ATOM 1299 O O . ARG A 1 169 ? 8.646 15.222 -6.755 1.00 41.16 169 ARG A O 1
ATOM 1306 N N . GLN A 1 170 ? 7.675 13.171 -6.867 1.00 46.47 170 GLN A N 1
ATOM 1307 C CA . GLN A 1 170 ? 7.182 13.089 -8.247 1.00 46.47 170 GLN A CA 1
ATOM 1308 C C . GLN A 1 170 ? 8.180 13.260 -9.405 1.00 46.47 170 GLN A C 1
ATOM 1310 O O . GLN A 1 170 ? 8.338 14.343 -9.948 1.00 46.47 170 GLN A O 1
ATOM 1315 N N . SER A 1 171 ? 8.648 12.111 -9.911 1.00 45.75 171 SER A N 1
ATOM 1316 C CA . SER A 1 171 ? 8.586 11.751 -11.341 1.00 45.75 171 SER A CA 1
ATOM 1317 C C . SER A 1 171 ? 9.525 12.372 -12.404 1.00 45.75 171 SER A C 1
ATOM 1319 O O . SER A 1 171 ? 9.346 11.966 -13.553 1.00 45.75 171 SER A O 1
ATOM 1321 N N . PRO A 1 172 ? 10.528 13.252 -12.186 1.00 52.59 172 PRO A N 1
ATOM 1322 C CA . PRO A 1 172 ? 11.229 13.839 -13.332 1.00 52.59 172 PRO A CA 1
ATOM 1323 C C . PRO A 1 172 ? 12.411 12.977 -13.804 1.00 52.59 172 PRO A C 1
ATOM 1325 O O . PRO A 1 172 ? 13.062 13.331 -14.779 1.00 52.59 172 PRO A O 1
ATOM 1328 N N . THR A 1 173 ? 12.737 11.892 -13.093 1.00 69.69 173 THR A N 1
ATOM 1329 C CA . THR A 1 173 ? 14.013 11.180 -13.264 1.00 69.69 173 THR A CA 1
ATOM 1330 C C . THR A 1 173 ? 13.979 10.119 -14.360 1.00 69.69 173 THR A C 1
ATOM 1332 O O . THR A 1 173 ? 15.012 9.864 -14.965 1.00 69.69 173 THR A O 1
ATOM 1335 N N . TYR A 1 174 ? 12.818 9.527 -14.648 1.00 88.19 174 TYR A N 1
ATOM 1336 C CA . TYR A 1 174 ? 12.730 8.398 -15.573 1.00 88.19 174 TYR A CA 1
ATOM 1337 C C . TYR A 1 174 ? 12.157 8.804 -16.936 1.00 88.19 174 TYR A C 1
ATOM 1339 O O . TYR A 1 174 ? 11.217 9.607 -16.992 1.00 88.19 174 TYR A O 1
ATOM 1347 N N . PRO A 1 175 ? 12.668 8.237 -18.046 1.00 92.19 175 PRO A N 1
ATOM 1348 C CA . PRO A 1 175 ? 12.062 8.400 -19.358 1.00 92.19 175 PRO A CA 1
ATOM 1349 C C . PRO A 1 175 ? 10.598 7.953 -19.360 1.00 92.19 175 PRO A C 1
ATOM 1351 O O . PRO A 1 175 ? 10.210 7.022 -18.655 1.00 92.19 175 PRO A O 1
ATOM 1354 N N . LYS A 1 176 ? 9.774 8.611 -20.178 1.00 93.69 176 LYS A N 1
ATOM 1355 C CA . LYS A 1 176 ? 8.350 8.289 -20.276 1.00 93.69 176 LYS A CA 1
ATOM 1356 C C . LYS A 1 176 ? 8.133 6.976 -21.030 1.00 93.69 176 LYS A C 1
ATOM 1358 O O . LYS A 1 176 ? 8.559 6.853 -22.178 1.00 93.69 176 LYS A O 1
ATOM 1363 N N . ALA A 1 177 ? 7.407 6.056 -20.409 1.00 94.75 177 ALA A N 1
ATOM 1364 C CA . ALA A 1 177 ? 7.018 4.777 -20.979 1.00 94.75 177 ALA A CA 1
ATOM 1365 C C . ALA A 1 177 ? 5.828 4.881 -21.945 1.00 94.75 177 ALA A C 1
ATOM 1367 O O . ALA A 1 177 ? 5.010 5.809 -21.892 1.00 94.75 177 ALA A O 1
ATOM 1368 N N . THR A 1 178 ? 5.699 3.873 -22.806 1.00 96.56 178 THR A N 1
ATOM 1369 C CA . THR A 1 178 ? 4.509 3.662 -23.639 1.00 96.56 178 THR A CA 1
ATOM 1370 C C . THR A 1 178 ? 3.358 3.061 -22.823 1.00 96.56 178 THR A C 1
ATOM 1372 O O . THR A 1 178 ? 3.541 2.559 -21.709 1.00 96.56 178 THR A O 1
ATOM 1375 N N . LYS A 1 179 ? 2.135 3.087 -23.370 1.00 95.62 179 LYS A N 1
ATOM 1376 C CA . LYS A 1 179 ? 0.978 2.448 -22.713 1.00 95.62 179 LYS A CA 1
ATOM 1377 C C . LYS A 1 179 ? 1.135 0.930 -22.673 1.00 95.62 179 LYS A C 1
ATOM 1379 O O . LYS A 1 179 ? 0.698 0.294 -21.716 1.00 95.62 179 LYS A O 1
ATOM 1384 N N . GLU A 1 180 ? 1.752 0.378 -23.708 1.00 95.69 180 GLU A N 1
ATOM 1385 C CA . GLU A 1 180 ? 2.045 -1.038 -23.883 1.00 95.69 180 GLU A CA 1
ATOM 1386 C C . GLU A 1 180 ? 3.041 -1.496 -22.820 1.00 95.69 180 GLU A C 1
ATOM 1388 O O . GLU A 1 180 ? 2.756 -2.462 -22.118 1.00 95.69 180 GLU A O 1
ATOM 1393 N N . TYR A 1 181 ? 4.124 -0.735 -22.610 1.00 95.75 181 TYR A N 1
ATOM 1394 C CA . TYR A 1 181 ? 5.066 -0.969 -21.514 1.00 95.75 181 TYR A CA 1
ATOM 1395 C C . TYR A 1 181 ? 4.341 -0.949 -20.166 1.00 95.75 181 TYR A C 1
ATOM 1397 O O . TYR A 1 181 ? 4.415 -1.913 -19.410 1.00 95.75 181 TYR A O 1
ATOM 1405 N N . ALA A 1 182 ? 3.565 0.102 -19.880 1.00 95.81 182 ALA A N 1
ATOM 1406 C CA . ALA A 1 182 ? 2.858 0.213 -18.606 1.00 95.81 182 ALA A CA 1
ATOM 1407 C C . ALA A 1 182 ? 1.922 -0.988 -18.357 1.00 95.81 182 ALA A C 1
ATOM 1409 O O . ALA A 1 182 ? 1.895 -1.545 -17.258 1.00 95.81 182 ALA A O 1
ATOM 1410 N N . LYS A 1 183 ? 1.173 -1.424 -19.382 1.00 95.19 183 LYS A N 1
ATOM 1411 C CA . LYS A 1 183 ? 0.291 -2.598 -19.291 1.00 95.19 183 LYS A CA 1
ATOM 1412 C C . LYS A 1 183 ? 1.091 -3.884 -19.063 1.00 95.19 183 LYS A C 1
ATOM 1414 O O . LYS A 1 183 ? 0.726 -4.653 -18.177 1.00 95.19 183 LYS A O 1
ATOM 1419 N N . ALA A 1 184 ? 2.179 -4.081 -19.806 1.00 95.88 184 ALA A N 1
ATOM 1420 C CA . ALA A 1 184 ? 3.077 -5.224 -19.659 1.00 95.88 184 ALA A CA 1
ATOM 1421 C C . ALA A 1 184 ? 3.689 -5.307 -18.251 1.00 95.88 184 ALA A C 1
ATOM 1423 O O . ALA A 1 184 ? 3.811 -6.398 -17.701 1.00 95.88 184 ALA A O 1
ATOM 1424 N N . ARG A 1 185 ? 3.981 -4.163 -17.618 1.00 95.94 185 ARG A N 1
ATOM 1425 C CA . ARG A 1 185 ? 4.477 -4.082 -16.232 1.00 95.94 185 ARG A CA 1
ATOM 1426 C C . ARG A 1 185 ? 3.395 -4.169 -15.157 1.00 95.94 185 ARG A C 1
ATOM 1428 O O . ARG A 1 185 ? 3.710 -4.091 -13.979 1.00 95.94 185 ARG A O 1
ATOM 1435 N N . GLY A 1 186 ? 2.130 -4.367 -15.528 1.00 94.94 186 GLY A N 1
ATOM 1436 C CA . GLY A 1 186 ? 1.052 -4.592 -14.565 1.00 94.94 186 GLY A CA 1
ATOM 1437 C C . GLY A 1 186 ? 0.350 -3.330 -14.069 1.00 94.94 186 GLY A C 1
ATOM 1438 O O . GLY A 1 186 ? -0.259 -3.365 -13.007 1.00 94.94 186 GLY A O 1
ATOM 1439 N N . ALA A 1 187 ? 0.330 -2.239 -14.845 1.00 94.94 187 ALA A N 1
ATOM 1440 C CA . ALA A 1 187 ? -0.378 -1.003 -14.477 1.00 94.94 187 ALA A CA 1
ATOM 1441 C C . ALA A 1 187 ? -1.885 -1.160 -14.179 1.00 94.94 187 ALA A C 1
ATOM 1443 O O . ALA A 1 187 ? -2.502 -0.229 -13.662 1.00 94.94 187 ALA A O 1
ATOM 1444 N N . LEU A 1 188 ? -2.490 -2.292 -14.556 1.00 93.25 188 LEU A N 1
ATOM 1445 C CA . LEU A 1 188 ? -3.903 -2.618 -14.324 1.00 93.25 188 LEU A CA 1
ATOM 1446 C C . LEU A 1 188 ? -4.112 -3.711 -13.257 1.00 93.25 188 LEU A C 1
ATOM 1448 O O . LEU A 1 188 ? -5.255 -4.033 -12.941 1.00 93.25 188 LEU A O 1
ATOM 1452 N N . ARG A 1 189 ? -3.030 -4.290 -12.723 1.00 93.06 189 ARG A N 1
ATOM 1453 C CA . ARG A 1 189 ? -3.062 -5.406 -11.769 1.00 93.06 189 ARG A CA 1
ATOM 1454 C C . ARG A 1 189 ? -3.597 -4.942 -10.410 1.00 93.06 189 ARG A C 1
ATOM 1456 O O . ARG A 1 189 ? -3.215 -3.871 -9.944 1.00 93.06 189 ARG A O 1
ATOM 1463 N N . GLY A 1 190 ? -4.461 -5.739 -9.775 1.00 91.62 190 GLY A N 1
ATOM 1464 C CA . GLY A 1 190 ? -5.052 -5.407 -8.470 1.00 91.62 190 GLY A CA 1
ATOM 1465 C C . GLY A 1 190 ? -6.093 -4.281 -8.506 1.00 91.62 190 GLY A C 1
ATOM 1466 O O . GLY A 1 190 ? -6.486 -3.770 -7.460 1.00 91.62 190 GLY A O 1
ATOM 1467 N N . GLY A 1 191 ? -6.524 -3.865 -9.701 1.00 90.75 191 GLY A N 1
ATOM 1468 C CA . GLY A 1 191 ? -7.638 -2.936 -9.881 1.00 90.75 191 GLY A CA 1
ATOM 1469 C C . GLY A 1 191 ? -8.994 -3.648 -9.932 1.00 90.75 191 GLY A C 1
ATOM 1470 O O . GLY A 1 191 ? -9.078 -4.866 -9.938 1.00 90.75 191 GLY A O 1
ATOM 1471 N N . TYR A 1 192 ? -10.080 -2.884 -10.072 1.00 88.12 192 TYR A N 1
ATOM 1472 C CA . TYR A 1 192 ? -11.462 -3.398 -10.110 1.00 88.12 192 TYR A CA 1
ATOM 1473 C C . TYR A 1 192 ? -11.756 -4.523 -11.116 1.00 88.12 192 TYR A C 1
ATOM 1475 O O . TYR A 1 192 ? -12.725 -5.270 -10.940 1.00 88.12 192 TYR A O 1
ATOM 1483 N N . ASP A 1 193 ? -11.016 -4.568 -12.222 1.00 90.44 193 ASP A N 1
ATOM 1484 C CA . ASP A 1 193 ? -11.171 -5.585 -13.254 1.00 90.44 193 ASP A CA 1
ATOM 1485 C C . ASP A 1 193 ? -10.142 -6.695 -13.045 1.00 90.44 193 ASP A C 1
ATOM 1487 O O . ASP A 1 193 ? -9.000 -6.603 -13.508 1.00 90.44 193 ASP A O 1
ATOM 1491 N N . LYS A 1 194 ? -10.594 -7.755 -12.367 1.00 90.62 194 LYS A N 1
ATOM 1492 C CA . LYS A 1 194 ? -9.797 -8.935 -12.007 1.00 90.62 194 LYS A CA 1
ATOM 1493 C C . LYS A 1 194 ? -9.193 -9.658 -13.215 1.00 90.62 194 LYS A C 1
ATOM 1495 O O . LYS A 1 194 ? -8.230 -10.394 -13.057 1.00 90.62 194 LYS A O 1
ATOM 1500 N N . ASN A 1 195 ? -9.700 -9.420 -14.429 1.00 91.69 195 ASN A N 1
ATOM 1501 C CA . ASN A 1 195 ? -9.139 -10.004 -15.651 1.00 91.69 195 ASN A CA 1
ATOM 1502 C C . ASN A 1 195 ? -7.705 -9.521 -15.952 1.00 91.69 195 ASN A C 1
ATOM 1504 O O . ASN A 1 195 ? -7.029 -10.111 -16.792 1.00 91.69 195 ASN A O 1
ATOM 1508 N N . ASN A 1 196 ? -7.241 -8.449 -15.295 1.00 91.38 196 ASN A N 1
ATOM 1509 C CA . ASN A 1 196 ? -5.885 -7.915 -15.462 1.00 91.38 196 ASN A CA 1
ATOM 1510 C C . ASN A 1 196 ? -4.890 -8.419 -14.402 1.00 91.38 196 ASN A C 1
ATOM 1512 O O . ASN A 1 196 ? -3.683 -8.200 -14.528 1.00 91.38 196 ASN A O 1
ATOM 1516 N N . ASP A 1 197 ? -5.355 -9.113 -13.364 1.00 91.69 197 ASP A N 1
ATOM 1517 C CA . ASP A 1 197 ? -4.467 -9.847 -12.466 1.00 91.69 197 ASP A CA 1
ATOM 1518 C C . ASP A 1 197 ? -3.858 -10.966 -13.304 1.00 91.69 197 ASP A C 1
ATOM 1520 O O . ASP A 1 197 ? -4.615 -11.726 -13.854 1.00 91.69 197 ASP A O 1
ATOM 1524 N N . ASN A 1 198 ? -2.554 -11.139 -13.468 1.00 90.06 198 ASN A N 1
ATOM 1525 C CA . ASN A 1 198 ? -1.957 -12.123 -14.409 1.00 90.06 198 ASN A CA 1
ATOM 1526 C C . ASN A 1 198 ? -1.829 -11.675 -15.874 1.00 90.06 198 ASN A C 1
ATOM 1528 O O . ASN A 1 198 ? -1.292 -12.444 -16.667 1.00 90.06 198 ASN A O 1
ATOM 1532 N N . SER A 1 199 ? -2.216 -10.451 -16.252 1.00 87.12 199 SER A N 1
ATOM 1533 C CA . SER A 1 199 ? -1.942 -9.950 -17.611 1.00 87.12 199 SER A CA 1
ATOM 1534 C C . SER A 1 199 ? -0.531 -9.365 -17.788 1.00 87.12 199 SER A C 1
ATOM 1536 O O . SER A 1 199 ? -0.204 -8.897 -18.876 1.00 87.12 199 SER A O 1
ATOM 1538 N N . ASN A 1 200 ? 0.269 -9.294 -16.719 1.00 92.56 200 ASN A N 1
ATOM 1539 C CA . ASN A 1 200 ? 1.611 -8.715 -16.735 1.00 92.56 200 ASN A CA 1
ATOM 1540 C C . ASN A 1 200 ? 2.671 -9.721 -17.203 1.00 92.56 200 ASN A C 1
ATOM 1542 O O . ASN A 1 200 ? 2.580 -10.916 -16.918 1.00 92.56 200 ASN A O 1
ATOM 1546 N N . GLU A 1 201 ? 3.702 -9.224 -17.884 1.00 94.88 201 GLU A N 1
ATOM 1547 C CA . GLU A 1 201 ? 4.872 -10.019 -18.253 1.00 94.88 201 GLU A CA 1
ATOM 1548 C C . GLU A 1 201 ? 5.572 -10.532 -16.994 1.00 94.88 201 GLU A C 1
ATOM 1550 O O . GLU A 1 201 ? 5.706 -9.808 -16.009 1.00 94.88 201 GLU A O 1
ATOM 1555 N N . ARG A 1 202 ? 6.043 -11.781 -17.031 1.00 94.12 202 ARG A N 1
ATOM 1556 C CA . ARG A 1 202 ? 6.748 -12.442 -15.921 1.00 94.12 202 ARG A CA 1
ATOM 1557 C C . ARG A 1 202 ? 8.259 -12.263 -16.025 1.00 94.12 202 ARG A C 1
ATOM 1559 O O . ARG A 1 202 ? 9.010 -13.228 -15.953 1.00 94.12 202 ARG A O 1
ATOM 1566 N N . VAL A 1 203 ? 8.685 -11.023 -16.242 1.00 93.25 203 VAL A N 1
ATOM 1567 C CA . VAL A 1 203 ? 10.101 -10.668 -16.377 1.00 93.25 203 VAL A CA 1
ATOM 1568 C C . VAL A 1 203 ? 10.448 -9.526 -15.438 1.00 93.25 203 VAL A C 1
ATOM 1570 O O . VAL A 1 203 ? 9.605 -8.678 -15.123 1.00 93.25 203 VAL A O 1
ATOM 1573 N N . ASP A 1 204 ? 11.694 -9.520 -14.986 1.00 91.06 204 ASP A N 1
ATOM 1574 C CA . ASP A 1 204 ? 12.221 -8.420 -14.200 1.00 91.06 204 ASP A CA 1
ATOM 1575 C C . ASP A 1 204 ? 12.471 -7.186 -15.060 1.00 91.06 204 ASP A C 1
ATOM 1577 O O . ASP A 1 204 ? 12.648 -7.254 -16.278 1.00 91.06 204 ASP A O 1
ATOM 1581 N N . VAL A 1 205 ? 12.472 -6.041 -14.388 1.00 92.62 205 VAL A N 1
ATOM 1582 C CA . VAL A 1 205 ? 12.930 -4.771 -14.946 1.00 92.62 205 VAL A CA 1
ATOM 1583 C C . VAL A 1 205 ? 14.282 -4.428 -14.333 1.00 92.62 205 VAL A C 1
ATOM 1585 O O . VAL A 1 205 ? 14.593 -4.911 -13.240 1.00 92.62 205 VAL A O 1
ATOM 1588 N N . PRO A 1 206 ? 15.101 -3.606 -15.003 1.00 93.75 206 PRO A N 1
ATOM 1589 C CA . PRO A 1 206 ? 16.418 -3.285 -14.484 1.00 93.75 206 PRO A CA 1
ATOM 1590 C C . PRO A 1 206 ? 16.375 -2.663 -13.085 1.00 93.75 206 PRO A C 1
ATOM 1592 O O . PRO A 1 206 ? 15.438 -1.942 -12.730 1.00 93.75 206 PRO A O 1
ATOM 1595 N N . LEU A 1 207 ? 17.411 -2.954 -12.299 1.00 92.50 207 LEU A N 1
ATOM 1596 C CA . LEU A 1 207 ? 17.579 -2.454 -10.942 1.00 92.50 207 LEU A CA 1
ATOM 1597 C C . LEU A 1 207 ? 18.686 -1.398 -10.902 1.00 92.50 207 LEU A C 1
ATOM 1599 O O . LEU A 1 207 ? 19.855 -1.718 -11.111 1.00 92.50 207 LEU A O 1
ATOM 1603 N N . ASP A 1 208 ? 18.316 -0.163 -10.574 1.00 90.62 208 ASP A N 1
ATOM 1604 C CA . ASP A 1 208 ? 19.248 0.931 -10.300 1.00 90.62 208 ASP A CA 1
ATOM 1605 C C . ASP A 1 208 ? 19.322 1.181 -8.785 1.00 90.62 208 ASP A C 1
ATOM 1607 O O . ASP A 1 208 ? 18.471 1.849 -8.202 1.00 90.62 208 ASP A O 1
ATOM 1611 N N . LEU A 1 209 ? 20.348 0.632 -8.127 1.00 85.56 209 LEU A N 1
ATOM 1612 C CA . LEU A 1 209 ? 20.575 0.847 -6.690 1.00 85.56 209 LEU A CA 1
ATOM 1613 C C . LEU A 1 209 ? 21.097 2.252 -6.361 1.00 85.56 209 LEU A C 1
ATOM 1615 O O . LEU A 1 209 ? 21.100 2.638 -5.192 1.00 85.56 209 LEU A O 1
ATOM 1619 N N . ALA A 1 210 ? 21.579 2.999 -7.357 1.00 87.25 210 ALA A N 1
ATOM 1620 C CA . ALA A 1 210 ? 22.054 4.365 -7.173 1.00 87.25 210 ALA A CA 1
ATOM 1621 C C . ALA A 1 210 ? 20.916 5.393 -7.283 1.00 87.25 210 ALA A C 1
ATOM 1623 O O . ALA A 1 210 ? 21.099 6.552 -6.889 1.00 87.25 210 ALA A O 1
ATOM 1624 N N . ALA A 1 211 ? 19.746 4.982 -7.782 1.00 87.81 211 ALA A N 1
ATOM 1625 C CA . ALA A 1 211 ? 18.555 5.811 -7.821 1.00 87.81 211 ALA A CA 1
ATOM 1626 C C . ALA A 1 211 ? 18.101 6.219 -6.410 1.00 87.81 211 ALA A C 1
ATOM 1628 O O . ALA A 1 211 ? 18.238 5.485 -5.430 1.00 87.81 211 ALA A O 1
ATOM 1629 N N . LEU A 1 212 ? 17.502 7.410 -6.310 1.00 88.00 212 LEU A N 1
ATOM 1630 C CA . LEU A 1 212 ? 17.010 7.965 -5.040 1.00 88.00 212 LEU A CA 1
ATOM 1631 C C . LEU A 1 212 ? 15.925 7.106 -4.378 1.00 88.00 212 LEU A C 1
ATOM 1633 O O . LEU A 1 212 ? 15.706 7.218 -3.174 1.00 88.00 212 LEU A O 1
ATOM 1637 N N . ASP A 1 213 ? 15.227 6.295 -5.169 1.00 90.81 213 ASP A N 1
ATOM 1638 C CA . ASP A 1 213 ? 14.151 5.425 -4.713 1.00 90.81 213 ASP A CA 1
ATOM 1639 C C . ASP A 1 213 ? 14.649 4.046 -4.240 1.00 90.81 213 ASP A C 1
ATOM 1641 O O . ASP A 1 213 ? 13.846 3.241 -3.765 1.00 90.81 213 ASP A O 1
ATOM 1645 N N . GLU A 1 214 ? 15.958 3.782 -4.331 1.00 92.81 214 GLU A N 1
ATOM 1646 C CA . GLU A 1 214 ? 16.610 2.530 -3.930 1.00 92.81 214 GLU A CA 1
ATOM 1647 C C . GLU A 1 214 ? 16.013 1.287 -4.627 1.00 92.81 214 GLU A C 1
ATOM 1649 O O . GLU A 1 214 ? 15.952 0.207 -4.038 1.00 92.81 214 GLU A O 1
ATOM 1654 N N . GLY A 1 215 ? 15.523 1.432 -5.866 1.00 93.25 215 GLY A N 1
ATOM 1655 C CA . GLY A 1 215 ? 14.907 0.341 -6.631 1.00 93.25 215 GLY A CA 1
ATOM 1656 C C . GLY 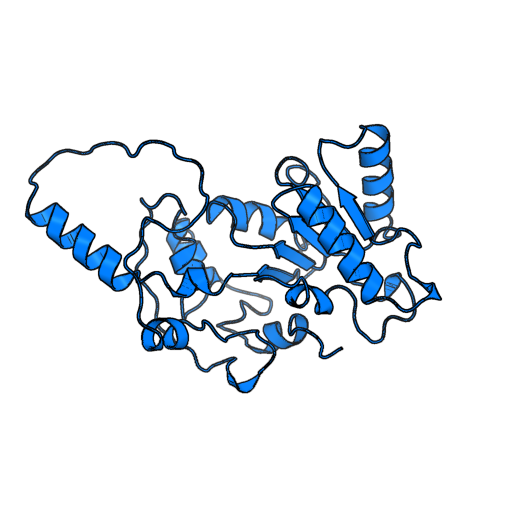A 1 215 ? 13.404 0.169 -6.393 1.00 93.25 215 GLY A C 1
ATOM 1657 O O . GLY A 1 215 ? 12.843 -0.892 -6.676 1.00 93.25 215 GLY A O 1
ATOM 1658 N N . LEU A 1 216 ? 12.712 1.187 -5.868 1.00 95.31 216 LEU A N 1
ATOM 1659 C CA . LEU A 1 216 ? 11.279 1.086 -5.551 1.00 95.31 216 LEU A CA 1
ATOM 1660 C C . LEU A 1 216 ? 10.428 0.932 -6.803 1.00 95.31 216 LEU A C 1
ATOM 1662 O O . LEU A 1 216 ? 9.458 0.174 -6.794 1.00 95.31 216 LEU A O 1
ATOM 1666 N N . TYR A 1 217 ? 10.799 1.610 -7.886 1.00 95.38 217 TYR A N 1
ATOM 1667 C CA . TYR A 1 217 ? 10.112 1.451 -9.162 1.00 95.38 217 TYR A CA 1
ATOM 1668 C C . TYR A 1 217 ? 10.325 0.041 -9.723 1.00 95.38 217 TYR A C 1
ATOM 1670 O O . TYR A 1 217 ? 9.361 -0.565 -10.188 1.00 95.38 217 TYR A O 1
ATOM 1678 N N . THR A 1 218 ? 11.529 -0.525 -9.581 1.00 95.94 218 THR A N 1
ATOM 1679 C CA . THR A 1 218 ? 11.820 -1.925 -9.930 1.00 95.94 218 THR A CA 1
ATOM 1680 C C . THR A 1 218 ? 10.940 -2.886 -9.135 1.00 95.94 218 THR A C 1
ATOM 1682 O O . THR A 1 218 ? 10.283 -3.748 -9.716 1.00 95.94 218 THR A O 1
ATOM 1685 N N . LEU A 1 219 ? 10.841 -2.693 -7.814 1.00 96.69 219 LEU A N 1
ATOM 1686 C CA . LEU A 1 219 ? 9.992 -3.512 -6.946 1.00 96.69 219 LEU A CA 1
ATOM 1687 C C . LEU A 1 219 ? 8.514 -3.469 -7.353 1.00 96.69 219 LEU A C 1
ATOM 1689 O O . LEU A 1 219 ? 7.827 -4.484 -7.241 1.00 96.69 219 LEU A O 1
ATOM 1693 N N . VAL A 1 220 ? 8.009 -2.312 -7.792 1.00 96.19 220 VAL A N 1
ATOM 1694 C CA . VAL A 1 220 ? 6.610 -2.149 -8.215 1.00 96.19 220 VAL A CA 1
ATOM 1695 C C . VAL A 1 220 ? 6.362 -2.765 -9.593 1.00 96.19 220 VAL A C 1
ATOM 1697 O O . VAL A 1 220 ? 5.372 -3.480 -9.744 1.00 96.19 220 VAL A O 1
ATOM 1700 N N . GLN A 1 221 ? 7.250 -2.514 -10.559 1.00 96.62 221 GLN A N 1
ATOM 1701 C CA . GLN A 1 221 ? 7.091 -2.894 -11.969 1.00 96.62 221 GLN A CA 1
ATOM 1702 C C . GLN A 1 221 ? 7.580 -4.313 -12.315 1.00 96.62 221 GLN A C 1
ATOM 1704 O O . GLN A 1 221 ? 7.381 -4.760 -13.447 1.00 96.62 221 GLN A O 1
ATOM 1709 N N . THR A 1 222 ? 8.233 -5.017 -11.386 1.00 96.69 222 THR A N 1
ATOM 1710 C CA . THR A 1 222 ? 8.681 -6.398 -11.610 1.00 96.69 222 THR A CA 1
ATOM 1711 C C . THR A 1 222 ? 7.517 -7.352 -11.900 1.00 96.69 222 THR A C 1
ATOM 1713 O O . THR A 1 222 ? 6.464 -7.323 -11.253 1.00 96.69 222 THR A O 1
ATOM 1716 N N . GLY A 1 223 ? 7.733 -8.245 -12.865 1.00 95.94 223 GLY A N 1
ATOM 1717 C CA . GLY A 1 223 ? 6.872 -9.385 -13.151 1.00 95.94 223 GLY A CA 1
ATOM 1718 C C . GLY A 1 223 ? 7.155 -10.641 -12.324 1.00 95.94 223 GLY A C 1
ATOM 1719 O O . GLY A 1 223 ? 6.356 -11.585 -12.371 1.00 95.94 223 GLY A O 1
ATOM 1720 N N . THR A 1 224 ? 8.275 -10.672 -11.599 1.00 95.44 224 THR A N 1
ATOM 1721 C CA . THR A 1 224 ? 8.801 -11.842 -10.877 1.00 95.44 224 THR A CA 1
ATOM 1722 C C . THR A 1 224 ? 8.523 -11.739 -9.371 1.00 95.44 224 THR A C 1
ATOM 1724 O O . THR A 1 224 ? 7.662 -10.973 -8.922 1.00 95.44 224 THR A O 1
ATOM 1727 N N . CYS A 1 225 ? 9.177 -12.570 -8.559 1.00 96.00 225 CYS A N 1
ATOM 1728 C CA . CYS A 1 225 ? 8.963 -12.600 -7.120 1.00 96.00 225 CYS A CA 1
ATOM 1729 C C . CYS A 1 225 ? 9.396 -11.280 -6.459 1.00 96.00 225 CYS A C 1
ATOM 1731 O O . CYS A 1 225 ? 10.573 -10.931 -6.430 1.00 96.00 225 CYS A O 1
ATOM 1733 N N . ARG A 1 226 ? 8.458 -10.573 -5.811 1.00 96.25 226 ARG A N 1
ATOM 1734 C CA . ARG A 1 226 ? 8.786 -9.327 -5.096 1.00 96.25 226 ARG A CA 1
ATOM 1735 C C . ARG A 1 226 ? 9.779 -9.548 -3.955 1.00 96.25 226 ARG A C 1
ATOM 1737 O O . ARG A 1 226 ? 10.586 -8.666 -3.685 1.00 96.25 226 ARG A O 1
ATOM 1744 N N . ARG A 1 227 ? 9.741 -10.706 -3.280 1.00 95.50 227 ARG A N 1
ATOM 1745 C CA . ARG A 1 227 ? 10.712 -11.019 -2.214 1.00 95.50 227 ARG A CA 1
ATOM 1746 C C . ARG A 1 227 ? 12.112 -11.234 -2.774 1.00 95.50 227 ARG A C 1
ATOM 1748 O O . ARG A 1 227 ? 13.056 -10.786 -2.143 1.00 95.50 227 ARG A O 1
ATOM 1755 N N . GLU A 1 228 ? 12.235 -11.843 -3.948 1.00 95.31 228 GLU A N 1
ATOM 1756 C CA . GLU A 1 228 ? 13.521 -12.025 -4.629 1.00 95.31 228 GLU A CA 1
ATOM 1757 C C . GLU A 1 228 ? 14.125 -10.681 -5.057 1.00 95.31 228 GLU A C 1
ATOM 1759 O O . GLU A 1 228 ? 15.298 -10.410 -4.810 1.00 95.31 228 GLU A O 1
ATOM 1764 N N . VAL A 1 229 ? 13.303 -9.769 -5.588 1.00 95.88 229 VAL A N 1
ATOM 1765 C CA . VAL A 1 229 ? 13.746 -8.394 -5.871 1.00 95.88 229 VAL A CA 1
ATOM 1766 C C . VAL A 1 229 ? 14.240 -7.703 -4.596 1.00 95.88 229 VAL A C 1
ATOM 1768 O O . VAL A 1 229 ? 15.303 -7.086 -4.605 1.00 95.88 229 VAL A O 1
ATOM 1771 N N . LEU A 1 230 ? 13.525 -7.846 -3.474 1.00 95.69 230 LEU A N 1
ATOM 1772 C CA . LEU A 1 230 ? 13.983 -7.317 -2.185 1.00 95.69 230 LEU A CA 1
ATOM 1773 C C . LEU A 1 230 ? 15.306 -7.955 -1.733 1.00 95.69 230 LEU A C 1
ATOM 1775 O O . LEU A 1 230 ? 16.195 -7.237 -1.277 1.00 95.69 230 LEU A O 1
ATOM 1779 N N . THR A 1 231 ? 15.475 -9.273 -1.862 1.00 94.38 231 THR A N 1
ATOM 1780 C CA . THR A 1 231 ? 16.728 -9.935 -1.470 1.00 94.38 231 THR A CA 1
ATOM 1781 C C . THR A 1 231 ? 17.896 -9.487 -2.341 1.00 94.38 231 THR A C 1
ATOM 1783 O O . THR A 1 231 ? 18.982 -9.275 -1.811 1.00 94.38 231 THR A O 1
ATOM 1786 N N . ASN A 1 232 ? 17.664 -9.218 -3.627 1.00 94.19 232 ASN A N 1
ATOM 1787 C CA . ASN A 1 232 ? 18.668 -8.645 -4.526 1.00 94.19 232 ASN A CA 1
ATOM 1788 C C . ASN A 1 232 ? 19.046 -7.211 -4.128 1.00 94.19 232 ASN A C 1
ATOM 1790 O O . ASN A 1 232 ? 20.232 -6.885 -4.067 1.00 94.19 232 ASN A O 1
ATOM 1794 N N . ILE A 1 233 ? 18.058 -6.373 -3.791 1.00 94.44 233 ILE A N 1
ATOM 1795 C CA . ILE A 1 233 ? 18.290 -4.987 -3.355 1.00 94.44 233 ILE A CA 1
ATOM 1796 C C . ILE A 1 233 ? 19.151 -4.939 -2.089 1.00 94.44 233 ILE A C 1
ATOM 1798 O O . ILE A 1 233 ? 20.124 -4.188 -2.021 1.00 94.44 233 ILE A O 1
ATOM 1802 N N . PHE A 1 234 ? 18.820 -5.766 -1.095 1.00 95.00 234 PHE A N 1
ATOM 1803 C CA . PHE A 1 234 ? 19.502 -5.776 0.202 1.00 95.00 234 PHE A CA 1
ATOM 1804 C C . PHE A 1 234 ? 20.663 -6.773 0.295 1.00 95.00 234 PHE A C 1
ATOM 1806 O O . PHE A 1 234 ? 21.291 -6.863 1.348 1.00 95.00 234 PHE A O 1
ATOM 1813 N N . LYS A 1 235 ? 20.977 -7.490 -0.792 1.00 94.00 235 LYS A N 1
ATOM 1814 C CA . LYS A 1 235 ? 22.035 -8.514 -0.860 1.00 94.00 235 LYS A CA 1
ATOM 1815 C C . LYS A 1 235 ? 21.883 -9.607 0.209 1.00 94.00 235 LYS A C 1
ATOM 1817 O O . LYS A 1 235 ? 22.851 -9.993 0.860 1.00 94.00 235 LYS A O 1
ATOM 1822 N N . ASN A 1 236 ? 20.656 -10.089 0.378 1.00 93.06 236 ASN A N 1
ATOM 1823 C CA . ASN A 1 236 ? 20.307 -11.193 1.271 1.00 93.06 236 ASN A CA 1
ATOM 1824 C C . ASN A 1 236 ? 20.216 -12.522 0.506 1.00 93.06 236 ASN A C 1
ATOM 1826 O O . ASN A 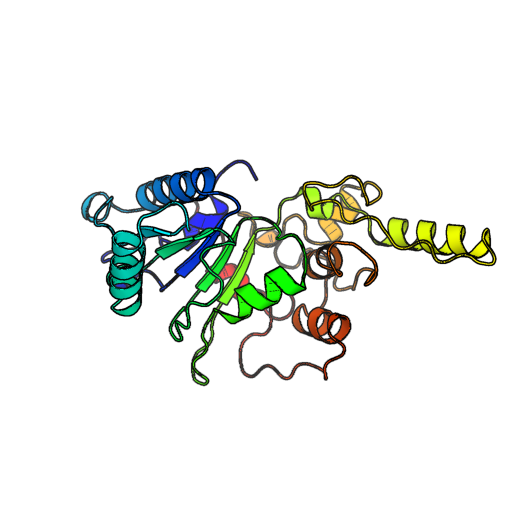1 236 ? 20.103 -12.540 -0.719 1.00 93.06 236 ASN A O 1
ATOM 1830 N N . SER A 1 237 ? 20.222 -13.634 1.243 1.00 91.50 237 SER A N 1
ATOM 1831 C CA . SER A 1 237 ? 19.971 -14.968 0.688 1.00 91.50 237 SER A CA 1
ATOM 1832 C C . SER A 1 237 ? 18.578 -15.074 0.048 1.00 91.50 237 SER A C 1
ATOM 1834 O O . SER A 1 237 ? 17.676 -14.340 0.462 1.00 91.50 237 SER A O 1
ATOM 1836 N N . PRO A 1 238 ? 18.374 -15.999 -0.910 1.00 88.94 238 PRO A N 1
ATOM 1837 C CA . PRO A 1 238 ? 17.074 -16.222 -1.537 1.00 88.94 238 PRO A CA 1
ATOM 1838 C C . PRO A 1 238 ? 15.950 -16.484 -0.520 1.00 88.94 238 PRO A C 1
ATOM 1840 O O . PRO A 1 238 ? 16.198 -17.071 0.536 1.00 88.94 238 PRO A O 1
ATOM 1843 N N . PRO A 1 239 ? 14.709 -16.064 -0.818 1.00 87.69 239 PRO A N 1
ATOM 1844 C CA . PRO A 1 239 ? 13.591 -16.247 0.097 1.00 87.69 239 PRO A CA 1
ATOM 1845 C C . PRO A 1 239 ? 13.083 -17.697 0.102 1.00 87.69 239 PRO A C 1
ATOM 1847 O O . PRO A 1 239 ? 12.857 -18.279 -0.956 1.00 87.69 239 PRO A O 1
ATOM 1850 N N . GLU A 1 240 ? 12.769 -18.227 1.288 1.00 89.44 240 GLU A N 1
ATOM 1851 C CA . GLU A 1 240 ? 12.060 -19.506 1.479 1.00 89.44 240 GLU A CA 1
ATOM 1852 C C . GLU A 1 240 ? 10.735 -19.269 2.240 1.00 89.44 240 GLU A C 1
ATOM 1854 O O . GLU A 1 240 ? 10.682 -19.358 3.468 1.00 89.44 240 GLU A O 1
ATOM 1859 N N . PRO A 1 241 ? 9.650 -18.866 1.546 1.00 87.88 241 PRO A N 1
ATOM 1860 C CA . PRO A 1 241 ? 8.364 -18.566 2.175 1.00 87.88 241 PRO A CA 1
ATOM 1861 C C . PRO A 1 241 ? 7.710 -19.800 2.810 1.00 87.88 241 PRO A C 1
ATOM 1863 O O . PRO A 1 241 ? 7.492 -20.798 2.132 1.00 87.88 241 PRO A O 1
ATOM 1866 N N . THR A 1 242 ? 7.256 -19.683 4.057 1.00 89.00 242 THR A N 1
ATOM 1867 C CA . THR A 1 242 ? 6.346 -20.657 4.699 1.00 89.00 242 THR A CA 1
ATOM 1868 C C . THR A 1 242 ? 4.862 -20.285 4.559 1.00 89.00 242 THR A C 1
ATOM 1870 O O . THR A 1 242 ? 3.981 -21.041 4.955 1.00 89.00 242 THR A O 1
ATOM 1873 N N . VAL A 1 243 ? 4.581 -19.112 3.987 1.00 89.75 243 VAL A N 1
ATOM 1874 C CA . VAL A 1 243 ? 3.249 -18.533 3.737 1.00 89.75 243 VAL A CA 1
ATOM 1875 C C . VAL A 1 243 ? 3.203 -17.991 2.302 1.00 89.75 243 VAL A C 1
ATOM 1877 O O . VAL A 1 243 ? 4.279 -17.780 1.726 1.00 89.75 243 VAL A O 1
ATOM 1880 N N . PRO A 1 244 ? 2.018 -17.701 1.720 1.00 93.00 244 PRO A N 1
ATOM 1881 C CA . PRO A 1 244 ? 1.915 -17.073 0.402 1.00 93.00 244 PRO A CA 1
ATOM 1882 C C . PRO A 1 244 ? 2.905 -15.915 0.211 1.00 93.00 244 PRO A C 1
ATOM 1884 O O . PRO A 1 244 ? 3.039 -15.035 1.066 1.00 93.00 244 PRO A O 1
ATOM 1887 N N . CYS A 1 245 ? 3.661 -15.951 -0.890 1.00 94.50 245 CYS A N 1
ATOM 1888 C CA . CYS A 1 245 ? 4.873 -15.142 -1.027 1.00 94.50 245 CYS A CA 1
ATOM 1889 C C . CYS A 1 245 ? 4.586 -13.657 -1.316 1.00 94.50 245 CYS A C 1
ATOM 1891 O O . CYS A 1 245 ? 4.908 -12.773 -0.516 1.00 94.50 245 CYS A O 1
ATOM 1893 N N . CYS A 1 246 ? 4.017 -13.382 -2.485 1.00 95.50 246 CYS A N 1
ATOM 1894 C CA . CYS A 1 246 ? 3.602 -12.062 -2.953 1.00 95.50 246 CYS A CA 1
ATOM 1895 C C . CYS A 1 246 ? 2.583 -12.232 -4.085 1.00 95.50 246 CYS A C 1
ATOM 1897 O O . CYS A 1 246 ? 2.471 -13.318 -4.647 1.00 95.50 246 CYS A O 1
ATOM 1899 N N . ASP A 1 247 ? 1.907 -11.156 -4.476 1.00 95.56 247 ASP A N 1
ATOM 1900 C CA . ASP A 1 247 ? 0.875 -11.126 -5.525 1.00 95.56 247 ASP A CA 1
ATOM 1901 C C . ASP A 1 247 ? 1.337 -11.650 -6.898 1.00 95.56 247 ASP A C 1
ATOM 1903 O O . ASP A 1 247 ? 0.516 -12.132 -7.683 1.00 95.56 247 ASP A O 1
ATOM 1907 N N . ASN A 1 248 ? 2.637 -11.559 -7.204 1.00 95.56 248 ASN A N 1
ATOM 1908 C CA . ASN A 1 248 ? 3.207 -12.142 -8.419 1.00 95.56 248 ASN A CA 1
ATOM 1909 C C . ASN A 1 248 ? 3.338 -13.673 -8.343 1.00 95.56 248 ASN A C 1
ATOM 1911 O O . ASN A 1 248 ? 3.050 -14.333 -9.341 1.00 95.56 248 ASN A O 1
ATOM 1915 N N . CYS A 1 249 ? 3.750 -14.232 -7.203 1.00 94.88 249 CYS A N 1
ATOM 1916 C CA . CYS A 1 249 ? 3.886 -15.680 -7.007 1.00 94.88 249 CYS A CA 1
ATOM 1917 C C . CYS A 1 249 ? 2.539 -16.352 -6.718 1.00 94.88 249 CYS A C 1
ATOM 1919 O O . CYS A 1 249 ? 2.334 -17.498 -7.095 1.00 94.88 249 CYS A O 1
ATOM 1921 N N . ASP A 1 250 ? 1.637 -15.632 -6.052 1.00 93.81 250 ASP A N 1
ATOM 1922 C CA . ASP A 1 250 ? 0.311 -16.093 -5.664 1.00 93.81 250 ASP A CA 1
ATOM 1923 C C . ASP A 1 250 ? -0.703 -14.960 -5.862 1.00 93.81 250 ASP A C 1
ATOM 1925 O O . ASP A 1 250 ? -0.799 -14.021 -5.068 1.00 93.81 250 ASP A O 1
ATOM 1929 N N . ALA A 1 251 ? -1.459 -15.045 -6.957 1.00 91.31 251 ALA A N 1
ATOM 1930 C CA . ALA A 1 251 ? -2.440 -14.032 -7.320 1.00 91.31 251 ALA A CA 1
ATOM 1931 C C . ALA A 1 251 ? -3.651 -13.994 -6.371 1.00 91.31 251 ALA A C 1
ATOM 1933 O O . ALA A 1 251 ? -4.332 -12.970 -6.332 1.00 91.31 251 ALA A O 1
ATOM 1934 N N . THR A 1 252 ? -3.899 -15.044 -5.574 1.00 91.31 252 THR A N 1
ATOM 1935 C CA . THR A 1 252 ? -5.031 -15.075 -4.628 1.00 91.31 252 THR A CA 1
ATOM 1936 C C . THR A 1 252 ? -4.907 -13.997 -3.550 1.00 91.31 252 THR A C 1
ATOM 1938 O O . THR A 1 252 ? -5.909 -13.511 -3.031 1.00 91.31 252 THR A O 1
ATOM 1941 N N . LEU A 1 253 ? -3.687 -13.516 -3.277 1.00 93.88 253 LEU A N 1
ATOM 1942 C CA . LEU A 1 253 ? -3.453 -12.388 -2.376 1.00 93.88 253 LEU A CA 1
ATOM 1943 C C . LEU A 1 253 ? -4.169 -11.104 -2.821 1.00 93.88 253 LEU A C 1
ATOM 1945 O O . LEU A 1 253 ? -4.539 -10.299 -1.967 1.00 93.88 253 LEU A O 1
ATOM 1949 N N . LEU A 1 254 ? -4.414 -10.919 -4.124 1.00 93.38 254 LEU A N 1
ATOM 1950 C CA . LEU A 1 254 ? -5.175 -9.770 -4.623 1.00 93.38 254 LEU A CA 1
ATOM 1951 C C . LEU A 1 254 ? -6.664 -9.848 -4.283 1.00 93.38 254 LEU A C 1
ATOM 1953 O O . LEU A 1 254 ? -7.313 -8.811 -4.150 1.00 93.38 254 LEU A O 1
ATOM 1957 N N . GLU A 1 255 ? -7.219 -11.046 -4.078 1.00 91.19 255 GLU A N 1
ATOM 1958 C CA . GLU A 1 255 ? -8.615 -11.216 -3.656 1.00 91.19 255 GLU A CA 1
ATOM 1959 C C . GLU A 1 255 ? -8.892 -10.555 -2.304 1.00 91.19 255 GLU A C 1
ATOM 1961 O O . GLU A 1 255 ? -10.011 -10.108 -2.058 1.00 91.19 255 GLU A O 1
ATOM 1966 N N . LEU A 1 256 ? -7.860 -10.428 -1.466 1.00 91.69 256 LEU A N 1
ATOM 1967 C CA . LEU A 1 256 ? -7.928 -9.787 -0.155 1.00 91.69 256 LEU A CA 1
ATOM 1968 C C . LEU A 1 256 ? -7.927 -8.254 -0.224 1.00 91.69 256 LEU A C 1
ATOM 1970 O O . LEU A 1 256 ? -8.236 -7.607 0.776 1.00 91.69 256 LEU A O 1
ATOM 1974 N N . THR A 1 257 ? -7.537 -7.674 -1.363 1.00 93.25 257 THR A N 1
ATOM 1975 C CA . THR A 1 257 ? -7.273 -6.231 -1.501 1.00 93.25 257 THR A CA 1
ATOM 1976 C C . THR A 1 257 ? -8.040 -5.569 -2.635 1.00 93.25 257 THR A C 1
ATOM 1978 O O . THR A 1 257 ? -7.965 -4.350 -2.784 1.00 93.25 257 THR A O 1
ATOM 1981 N N . HIS A 1 258 ? -8.759 -6.347 -3.447 1.00 91.00 258 HIS A N 1
ATOM 1982 C CA . HIS A 1 258 ? -9.560 -5.816 -4.542 1.00 91.00 258 HIS A CA 1
ATOM 1983 C C . HIS A 1 258 ? -10.536 -4.750 -4.036 1.00 91.00 258 HIS A C 1
ATOM 1985 O O . HIS A 1 258 ? -11.280 -5.010 -3.085 1.00 91.00 258 HIS A O 1
ATOM 1991 N N . PRO A 1 259 ? -10.581 -3.564 -4.668 1.00 85.00 259 PRO A N 1
ATOM 1992 C CA . PRO A 1 259 ? -11.540 -2.542 -4.294 1.00 85.00 259 PRO A CA 1
ATOM 1993 C C . PRO A 1 259 ? -12.968 -3.075 -4.445 1.00 85.00 259 PRO A C 1
ATOM 1995 O O . PRO A 1 259 ? -13.358 -3.593 -5.497 1.00 85.00 259 PRO A O 1
ATOM 1998 N N . GLU A 1 260 ? -13.778 -2.937 -3.401 1.00 78.19 260 GLU A N 1
ATOM 1999 C CA . GLU A 1 260 ? -15.162 -3.384 -3.449 1.00 78.19 260 GLU A CA 1
ATOM 2000 C C . GLU A 1 260 ? -15.988 -2.443 -4.342 1.00 78.19 260 GLU A C 1
ATOM 2002 O O . GLU A 1 260 ? -15.851 -1.213 -4.297 1.00 78.19 260 GLU A O 1
ATOM 2007 N N . ARG A 1 261 ? -16.867 -3.015 -5.178 1.00 67.00 261 ARG A N 1
ATOM 2008 C CA . ARG A 1 261 ? -17.864 -2.235 -5.923 1.00 67.00 261 ARG A CA 1
ATOM 2009 C C . ARG A 1 261 ? -18.968 -1.838 -4.945 1.00 67.00 261 ARG A C 1
ATOM 2011 O O . ARG A 1 261 ? -19.745 -2.690 -4.525 1.00 67.00 261 ARG A O 1
ATOM 2018 N N . ARG A 1 262 ? -18.986 -0.563 -4.572 1.00 65.44 262 ARG A N 1
ATOM 2019 C CA . ARG A 1 262 ? -19.955 0.054 -3.664 1.00 65.44 262 ARG A CA 1
ATOM 2020 C C . ARG A 1 262 ? -20.603 1.254 -4.324 1.00 65.44 262 ARG A C 1
ATOM 2022 O O . ARG A 1 262 ? -19.891 1.940 -5.099 1.00 65.44 262 ARG A O 1
#

InterPro domains:
  IPR001650 Helicase, C-terminal domain-like [PF00271] (58-121)
  IPR001650 Helicase, C-terminal domain-like [PS51194] (14-164)
  IPR001650 Helicase, C-terminal domain-like [SM00490] (35-123)
  IPR027417 P-loop containing nucleoside triphosphate hydrolase [G3DSA:3.40.50.300] (5-255)
  IPR027417 P-loop containing nucleoside triphosphate hydrolase [SSF52540] (15-136)

Secondary structure (DSSP, 8-state):
--SGGGGGGGS-TT--SGGGS--EEEE-SSHHHHHHHHHHHHHTS-TTTTTSSSEEEE-TTS-HHHHHHHHHHHHTTS--EEEE-HHHHTT---TT-SEEEEES--SSHHHHHHHHTTS--STT-PPEEEEE--GGGGGB-HHHHHHHHHHHHHH--S--PPPP-----S-SSSPBPPHHHHHHTTTTTTSS-GGGTT-S-S------TTSTTTTHHHHHH-SS-HHHHHHHHHTPPPP--SS---TTT-GGGGGGTPPP--

Foldseek 3Di:
DPDLLLCLLQQDLPDPDLLVGAQEEEEDADPVVLVVNLVVNLVSDDPVCRPQALAEEWEPPDDPVVNVVNLVCSLVSVNRYYYYYPRGQPPNQRQRHQEYEYDEADQAPVSLVSRQCSFHNDPVGDHYYHYDYDLLLLQFQLQVLVVVVVVVCVVDPDDDDQDDDDGDDDDPRGDTDDPVSSLQLQSPALEQPPVSLPSHNQAFGDADCSDSHNRSSRLSRHLHFSVQVVCVSVVHDDDDDPDDGDCNSPVVSSVSRYRDDD

Radius of gyration: 19.52 Å; chains: 1; bounding box: 61×38×50 Å

Organism: NCBI:txid2828524